Protein 2PPT (pdb70)

Solvent-accessible surface area: 13980 Å² total; per-residue (Å²): 131,68,38,14,94,35,79,130,37,36,45,0,1,1,31,72,53,6,75,58,18,128,2,38,48,127,138,37,108,68,33,24,131,4,72,122,63,41,33,31,8,22,80,17,159,30,35,59,10,59,38,67,18,3,54,118,1,28,120,1,39,11,13,1,0,0,4,0,44,0,50,160,14,23,66,1,136,138,1,37,76,69,3,111,50,0,2,67,72,0,49,22,64,4,15,4,0,67,1,30,20,109,59,54,105,55,1,31,57,157,30,180,25,142,44,34,0,5,0,0,0,8,42,124,45,156,72,46,12,88,21,59,28,53,43,80,14,93,101,0,7,43,58,0,104,52,105,66,93,121,136,60,22,32,0,0,1,30,69,47,2,49,18,0,99,0,42,33,101,102,22,110,37,26,0,38,0,20,106,63,27,34,35,6,26,82,18,156,32,33,61,10,62,42,71,18,2,52,130,0,32,152,1,39,14,11,1,1,0,5,0,44,0,50,160,12,22,63,2,138,131,1,36,74,68,3,107,46,0,2,68,74,0,53,26,71,4,16,3,0,64,1,30,17,101,63,55,115,65,1,21,62,150,22,182,18,176,46,32,1,4,1,1,2,11,33,113,48,117,83,53,12,77,13,65,28,51,41,76,14,93,92,0,10,43,60,0,108,58,107,55,108

Secondary structure (DSSP, 8-state):
-EEPB---EEEEE-TTT--EEEEEGGGTTS--B-TTT--BS--SSEEE--HHHHHHHTT-SS-EEEEEE-TT-HHHHHHHHHHHHHHHHHTTT-EEEEEETTTSTHHHHHTT--SSSEEEEEETTEEEEEEES---HHHHHHHHHHHH-/--EEEEE-TTT--EEEEEGGGTTS--B-TTT--BS--SSEEE--HHHHHHHTT-SS-EEEEEE-TT-HHHHHHHHHHHHHHHHHTTT-EEEEEETTTSTTHHHHTT--SSSEEEEEETTEEEEEEES---HHHHHHHHHHHH-

CATH classification: 2.30.30.380 (+1 more: 3.40.30.10)

B-factor: mean 25.36, std 8.5, range [11.88, 59.33]

Sequence (292 aa):
MMGAKMAESLRLTCLACGQANKVPSDRLAAGPKCGICGAGLITGKVAGIDPAILARAERDDLPLLVDFWAPWCGPCRQMAPQFQAAAATLAGQVRLAKIDTQAHPAVAGRHRIQGIPAFILFHKGRELARAAGARPASELVGFVRGKLGAESLRLTCLACGQANKVPSDRLAAGPKCGICGAGLITGKVAGIDPAILARAERDDLPLLVDFWAPWCGPCRQMAPQFQAAAATLAGQVRLAKIDTQAHPAVAGRHRIQGIPAFILFHKGRELARAAGARPASELVGFVRGKLG

Structure (mmCIF, N/CA/C/O backbone):
data_2PPT
#
_entry.id   2PPT
#
_cell.length_a   83.784
_cell.length_b   68.184
_cell.length_c   64.124
_cell.angle_alpha   90.00
_cell.angle_beta   112.04
_cell.angle_gamma   90.00
#
_symmetry.space_group_name_H-M   'C 1 2 1'
#
loop_
_entity.id
_entity.type
_entity.pdbx_description
1 polymer thioredoxin-2
2 non-polymer 'ZINC ION'
3 water water
#
loop_
_atom_site.group_PDB
_atom_site.id
_atom_site.type_symbol
_atom_site.label_atom_id
_atom_site.label_alt_id
_atom_site.label_comp_id
_atom_site.label_asym_id
_atom_site.label_entity_id
_atom_site.label_seq_id
_atom_site.pdbx_PDB_ins_code
_atom_site.Cartn_x
_atom_site.Cartn_y
_atom_site.Cartn_z
_atom_site.occupancy
_atom_site.B_iso_or_equiv
_atom_site.auth_seq_id
_atom_site.auth_comp_id
_atom_site.auth_asym_id
_atom_site.auth_atom_id
_atom_site.pdbx_PDB_model_num
ATOM 1 N N . MET A 1 4 ? 46.069 40.543 -22.501 1.00 50.03 1 MET A N 1
ATOM 2 C CA . MET A 1 4 ? 45.261 39.503 -23.216 1.00 49.25 1 MET A CA 1
ATOM 3 C C . MET A 1 4 ? 45.734 38.054 -22.994 1.00 48.17 1 MET A C 1
ATOM 4 O O . MET A 1 4 ? 46.658 37.564 -23.667 1.00 48.41 1 MET A O 1
ATOM 9 N N . MET A 1 5 ? 45.079 37.366 -22.063 1.00 45.86 2 MET A N 1
ATOM 10 C CA . MET A 1 5 ? 45.321 35.945 -21.828 1.00 43.32 2 MET A CA 1
ATOM 11 C C . MET A 1 5 ? 44.107 35.140 -22.281 1.00 41.39 2 MET A C 1
ATOM 12 O O . MET A 1 5 ? 43.042 35.706 -22.485 1.00 41.18 2 MET A O 1
ATOM 17 N N . GLY A 1 6 ? 44.260 33.825 -22.427 1.00 39.47 3 GLY A N 1
ATOM 18 C CA . GLY A 1 6 ? 43.152 32.956 -22.799 1.00 37.12 3 GLY A CA 1
ATOM 19 C C . GLY A 1 6 ? 42.170 32.794 -21.640 1.00 36.55 3 GLY A C 1
ATOM 20 O O . GLY A 1 6 ? 42.572 32.783 -20.469 1.00 34.92 3 GLY A O 1
ATOM 21 N N . ALA A 1 7 ? 40.884 32.671 -21.968 1.00 35.73 4 ALA A N 1
ATOM 22 C CA . ALA A 1 7 ? 39.856 32.355 -20.960 1.00 34.93 4 ALA A CA 1
ATOM 23 C C . ALA A 1 7 ? 39.945 30.887 -20.547 1.00 35.17 4 ALA A C 1
ATOM 24 O O . ALA A 1 7 ? 40.404 30.041 -21.346 1.00 33.45 4 ALA A O 1
ATOM 26 N N . LYS A 1 8 ? 39.486 30.57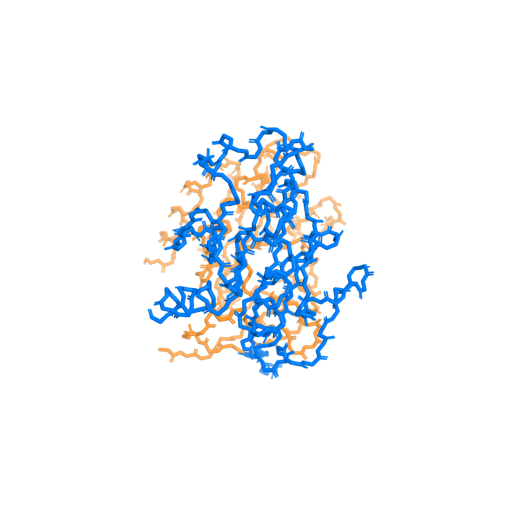5 -19.326 1.00 34.93 5 LYS A N 1
ATOM 27 C CA . LYS A 1 8 ? 39.402 29.183 -18.859 1.00 36.03 5 LYS A CA 1
ATOM 28 C C . LYS A 1 8 ? 38.165 28.498 -19.432 1.00 36.34 5 LYS A C 1
ATOM 29 O O . LYS A 1 8 ? 37.034 28.929 -19.172 1.00 35.69 5 LYS A O 1
ATOM 35 N N . MET A 1 9 ? 38.393 27.422 -20.183 1.00 36.18 6 MET A N 1
ATOM 36 C CA . MET A 1 9 ? 37.363 26.793 -21.011 1.00 38.10 6 MET A CA 1
ATOM 37 C C . MET A 1 9 ? 36.960 25.386 -20.542 1.00 38.30 6 MET A C 1
ATOM 38 O O . MET A 1 9 ? 36.183 24.707 -21.214 1.00 39.35 6 MET A O 1
ATOM 43 N N . ALA A 1 10 ? 37.492 24.950 -19.404 1.00 38.95 7 ALA A N 1
ATOM 44 C CA . ALA A 1 10 ? 37.175 23.631 -18.866 1.00 39.35 7 ALA A CA 1
ATOM 45 C C . ALA A 1 10 ? 35.699 23.543 -18.498 1.00 39.56 7 ALA A C 1
ATOM 46 O O . ALA A 1 10 ? 35.162 24.438 -17.853 1.00 38.98 7 ALA A O 1
ATOM 48 N N . GLU A 1 11 ? 35.046 22.477 -18.951 1.00 40.29 8 GLU A N 1
ATOM 49 C CA . GLU A 1 11 ? 33.642 22.261 -18.662 1.00 40.65 8 GLU A CA 1
ATOM 50 C C . GLU A 1 11 ? 33.462 21.956 -17.166 1.00 39.90 8 GLU A C 1
ATOM 51 O O . GLU A 1 11 ? 34.314 21.324 -16.518 1.00 39.84 8 GLU A O 1
ATOM 57 N N . SER A 1 12 ? 32.365 22.451 -16.624 1.00 37.91 9 SER A N 1
ATOM 58 C CA . SER A 1 12 ? 32.024 22.218 -15.246 1.00 36.88 9 SER A CA 1
ATOM 59 C C . SER A 1 12 ? 30.537 21.944 -15.206 1.00 34.95 9 SER A C 1
ATOM 60 O O . SER A 1 12 ? 29.829 22.214 -16.161 1.00 34.28 9 SER A O 1
ATOM 63 N N . LEU A 1 13 ? 30.068 21.403 -14.086 1.00 32.86 10 LEU A N 1
ATOM 64 C CA . LEU A 1 13 ? 28.645 21.157 -13.892 1.00 30.72 10 LEU A CA 1
ATOM 65 C C . LEU A 1 13 ? 28.094 21.987 -12.737 1.00 29.35 10 LEU A C 1
ATOM 66 O O . LEU A 1 13 ? 28.691 22.044 -11.662 1.00 28.18 10 LEU A O 1
ATOM 71 N N . ARG A 1 14 ? 26.953 22.628 -12.967 1.00 28.11 11 ARG A N 1
ATOM 72 C CA . ARG A 1 14 ? 26.202 23.265 -11.891 1.00 28.72 11 ARG A CA 1
ATOM 73 C C . ARG A 1 14 ? 25.636 22.229 -10.926 1.00 27.11 11 ARG A C 1
ATOM 74 O O . ARG A 1 14 ? 24.764 21.440 -11.288 1.00 27.15 11 ARG A O 1
ATOM 82 N N . LEU A 1 15 ? 26.138 22.237 -9.695 1.00 25.66 12 LEU A N 1
ATOM 83 C CA . LEU A 1 15 ? 25.581 21.407 -8.635 1.00 24.30 12 LEU A CA 1
ATOM 84 C C . LEU A 1 15 ? 25.070 22.259 -7.478 1.00 23.00 12 LEU A C 1
ATOM 85 O O . LEU A 1 15 ? 25.799 23.090 -6.937 1.00 22.52 12 LEU A O 1
ATOM 90 N N . THR A 1 16 ? 23.813 22.046 -7.103 1.00 21.06 13 THR A N 1
ATOM 91 C CA . THR A 1 16 ? 23.278 22.601 -5.865 1.00 19.69 13 THR A CA 1
ATOM 92 C C . THR A 1 16 ? 23.790 21.834 -4.651 1.00 19.32 13 THR A C 1
ATOM 93 O O . THR A 1 16 ? 23.691 20.608 -4.591 1.00 18.68 13 THR A O 1
ATOM 97 N N . CYS A 1 17 ? 24.338 22.563 -3.684 1.00 17.76 14 CYS A N 1
ATOM 98 C CA . CYS A 1 17 ? 24.705 21.984 -2.410 1.00 17.32 14 CYS A CA 1
ATOM 99 C C . CYS A 1 17 ? 23.415 21.557 -1.673 1.00 17.75 14 CYS A C 1
ATOM 100 O O . CYS A 1 17 ? 22.515 22.355 -1.458 1.00 16.32 14 CYS A O 1
ATOM 103 N N . LEU A 1 18 ? 23.338 20.277 -1.312 1.00 17.78 15 LEU A N 1
ATOM 104 C CA . LEU A 1 18 ? 22.116 19.732 -0.714 1.00 18.58 15 LEU A CA 1
ATOM 105 C C . LEU A 1 18 ? 21.997 20.075 0.774 1.00 18.61 15 LEU A C 1
ATOM 106 O O . LEU A 1 18 ? 20.940 19.859 1.400 1.00 18.07 15 LEU A O 1
ATOM 111 N N . ALA A 1 19 ? 23.089 20.624 1.334 1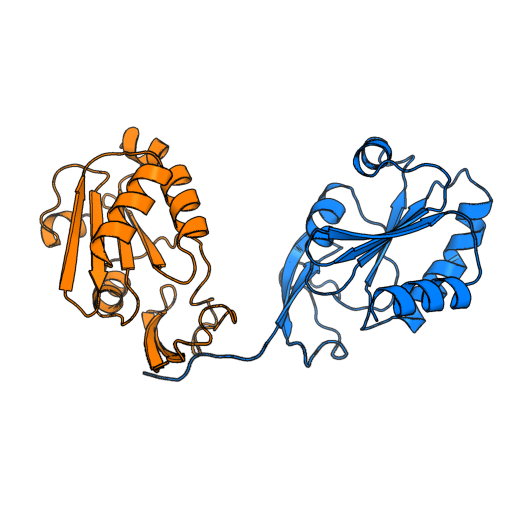.00 18.39 16 ALA A N 1
ATOM 112 C CA . ALA A 1 19 ? 23.118 21.105 2.715 1.00 18.06 16 ALA A CA 1
ATOM 113 C C . ALA A 1 19 ? 22.690 22.573 2.906 1.00 18.78 16 ALA A C 1
ATOM 114 O O . ALA A 1 19 ? 22.016 22.890 3.902 1.00 18.74 16 ALA A O 1
ATOM 116 N N . CYS A 1 20 ? 23.116 23.477 2.002 1.00 18.07 17 CYS A N 1
ATOM 117 C CA . CYS A 1 20 ? 22.791 24.913 2.156 1.00 17.81 17 CYS A CA 1
ATOM 118 C C . CYS A 1 20 ? 22.100 25.517 0.945 1.00 18.03 17 CYS A C 1
ATOM 119 O O . CYS A 1 20 ? 21.760 26.698 0.962 1.00 18.11 17 CYS A O 1
ATOM 122 N N . GLY A 1 21 ? 21.964 24.736 -0.128 1.00 16.62 18 GLY A N 1
ATOM 123 C CA . GLY A 1 21 ? 21.354 25.191 -1.368 1.00 16.02 18 GLY A CA 1
ATOM 124 C C . GLY A 1 21 ? 22.210 26.021 -2.327 1.00 16.55 18 GLY A C 1
ATOM 125 O O . GLY A 1 21 ? 21.735 26.399 -3.399 1.00 16.37 18 GLY A O 1
ATOM 126 N N . GLN A 1 22 ? 23.425 26.375 -1.929 1.00 15.81 19 GLN A N 1
ATOM 127 C CA . GLN A 1 22 ? 24.356 27.107 -2.827 1.00 16.77 19 GLN A CA 1
ATOM 128 C C . GLN A 1 22 ? 24.598 26.458 -4.189 1.00 18.07 19 GLN A C 1
ATOM 129 O O . GLN A 1 22 ? 24.918 25.255 -4.267 1.00 17.08 19 GLN A O 1
ATOM 135 N N . ALA A 1 23 ? 24.477 27.254 -5.267 1.00 18.97 20 ALA A N 1
ATOM 136 C CA . ALA A 1 23 ? 24.859 26.770 -6.599 1.00 21.90 20 ALA A CA 1
ATOM 137 C C . ALA A 1 23 ? 26.381 26.726 -6.656 1.00 22.25 20 ALA A C 1
ATOM 138 O O . ALA A 1 23 ? 27.028 27.739 -6.421 1.00 23.22 20 ALA A O 1
ATOM 140 N N . ASN A 1 24 ? 26.940 25.556 -6.939 1.00 22.60 21 ASN A N 1
ATOM 141 C CA . ASN A 1 24 ? 28.382 25.346 -7.076 1.00 23.69 21 ASN A CA 1
ATOM 142 C C . ASN A 1 24 ? 28.702 24.883 -8.494 1.00 26.26 21 ASN A C 1
ATOM 143 O O . ASN A 1 24 ? 27.855 24.297 -9.162 1.00 27.77 21 ASN A O 1
ATOM 148 N N . LYS A 1 25 ? 29.912 25.166 -8.962 1.00 27.82 22 LYS A N 1
ATOM 149 C CA . LYS A 1 25 ? 30.365 24.689 -10.266 1.00 30.32 22 LYS A CA 1
ATOM 150 C C . LYS A 1 25 ? 31.490 23.686 -10.059 1.00 30.80 22 LYS A C 1
ATOM 151 O O . LYS A 1 25 ? 32.514 24.017 -9.465 1.00 30.97 22 LYS A O 1
ATOM 157 N N . VAL A 1 26 ? 31.300 22.452 -10.519 1.00 31.64 23 VAL A N 1
ATOM 158 C CA . VAL A 1 26 ? 32.327 21.436 -10.323 1.00 32.98 23 VAL A CA 1
ATOM 159 C C . VAL A 1 26 ? 32.951 21.037 -11.671 1.00 34.45 23 VAL A C 1
ATOM 160 O O . VAL A 1 26 ? 32.229 20.650 -12.582 1.00 33.71 23 VAL A O 1
ATOM 164 N N . PRO A 1 27 ? 34.294 21.142 -11.793 1.00 35.95 24 PRO A N 1
ATOM 165 C CA . PRO A 1 27 ? 34.984 20.678 -13.006 1.00 37.72 24 PRO A CA 1
ATOM 166 C C . PRO A 1 27 ? 34.531 19.259 -13.346 1.00 39.07 24 PRO A C 1
ATOM 167 O O . PRO A 1 27 ? 34.488 18.396 -12.458 1.00 39.19 24 PRO A O 1
ATOM 171 N N . SER A 1 28 ? 34.186 19.028 -14.609 1.00 40.95 25 SER A N 1
ATOM 172 C CA . SER A 1 28 ? 33.703 17.717 -15.048 1.00 43.22 25 SER A CA 1
ATOM 173 C C . SER A 1 28 ? 34.727 16.623 -14.787 1.00 43.88 25 SER A C 1
ATOM 174 O O . SER A 1 28 ? 34.374 15.447 -14.701 1.00 44.01 25 SER A O 1
ATOM 177 N N . ASP A 1 29 ? 35.988 17.016 -14.624 1.00 44.84 26 ASP A N 1
ATOM 178 C CA . ASP A 1 29 ? 37.064 16.047 -14.364 1.00 46.13 26 ASP A CA 1
ATOM 179 C C . ASP A 1 29 ? 37.365 15.830 -12.887 1.00 46.46 26 ASP A C 1
ATOM 180 O O . ASP A 1 29 ? 38.266 15.064 -12.540 1.00 46.55 26 ASP A O 1
ATOM 185 N N . ARG A 1 30 ? 36.615 16.506 -12.019 1.00 46.86 27 ARG A N 1
ATOM 186 C CA . ARG A 1 30 ? 36.821 16.364 -10.583 1.00 47.12 27 ARG A CA 1
ATOM 187 C C . ARG A 1 30 ? 35.641 15.723 -9.854 1.00 46.04 27 ARG A C 1
ATOM 188 O O . ARG A 1 30 ? 35.523 15.852 -8.635 1.00 45.45 27 ARG A O 1
ATOM 196 N N . LEU A 1 31 ? 34.793 15.013 -10.603 1.00 44.91 28 LEU A N 1
ATOM 197 C CA . LEU A 1 31 ? 33.603 14.374 -10.026 1.00 44.49 28 LEU A CA 1
ATOM 198 C C . LEU A 1 31 ? 33.948 13.379 -8.918 1.00 43.60 28 LEU A C 1
ATOM 199 O O . LEU A 1 31 ? 33.152 13.184 -7.997 1.00 43.44 28 LEU A O 1
ATOM 204 N N . ALA A 1 32 ? 35.148 12.796 -8.993 1.00 41.56 29 ALA A N 1
ATOM 205 C CA . ALA A 1 32 ? 35.607 11.826 -7.999 1.00 40.55 29 ALA A CA 1
ATOM 206 C C . ALA A 1 32 ? 36.566 12.415 -6.954 1.00 39.56 29 ALA A C 1
ATOM 207 O O . ALA A 1 32 ? 37.031 11.686 -6.070 1.00 39.35 29 ALA A O 1
ATOM 209 N N . ALA A 1 33 ? 36.849 13.720 -7.039 1.00 38.16 30 ALA A N 1
ATOM 210 C CA . ALA A 1 33 ? 37.817 14.363 -6.119 1.00 36.77 30 ALA A CA 1
ATOM 211 C C . ALA A 1 33 ? 37.255 14.846 -4.762 1.00 34.62 30 ALA A C 1
ATOM 212 O O . ALA A 1 33 ? 37.940 15.542 -4.018 1.00 34.55 30 ALA A O 1
ATOM 214 N N . GLY A 1 34 ? 36.028 14.462 -4.433 1.00 32.56 31 GLY A N 1
ATOM 215 C CA . GLY A 1 34 ? 35.355 14.968 -3.226 1.00 29.40 31 GLY A CA 1
ATOM 216 C C . GLY A 1 34 ? 35.238 16.489 -3.154 1.00 27.49 31 GLY A C 1
ATOM 217 O O . GLY A 1 34 ? 35.634 17.092 -2.154 1.00 25.58 31 GLY A O 1
ATOM 218 N N . PRO A 1 35 ? 34.652 17.125 -4.193 1.00 25.97 32 PRO A N 1
ATOM 219 C CA . PRO A 1 35 ? 34.531 18.581 -4.121 1.00 25.18 32 PRO A CA 1
ATOM 220 C C . PRO A 1 35 ? 33.596 19.018 -2.980 1.00 24.00 32 PRO A C 1
ATOM 221 O O . PRO A 1 35 ? 32.670 18.262 -2.616 1.00 23.87 32 PRO A O 1
ATOM 225 N N . LYS A 1 36 ? 33.871 20.189 -2.399 1.00 21.90 33 LYS A N 1
ATOM 226 C CA . LYS A 1 36 ? 33.113 20.745 -1.268 1.00 21.65 33 LYS A CA 1
ATOM 227 C C . LYS A 1 36 ? 32.410 22.025 -1.669 1.00 21.90 33 LYS A C 1
ATOM 228 O O . LYS A 1 36 ? 32.930 22.801 -2.467 1.00 19.71 33 LYS A O 1
ATOM 234 N N . CYS A 1 37 ? 31.246 22.279 -1.070 1.00 19.53 34 CYS A N 1
ATOM 235 C CA . CYS A 1 37 ? 30.568 23.557 -1.252 1.00 18.18 34 CYS A CA 1
ATOM 236 C C . CYS A 1 37 ? 31.420 24.733 -0.726 1.00 18.03 34 CYS A C 1
ATOM 237 O O . CYS A 1 37 ? 31.911 24.678 0.397 1.00 17.85 34 CYS A O 1
ATOM 240 N N . GLY A 1 38 ? 31.544 25.801 -1.526 1.00 17.89 35 GLY A N 1
ATOM 241 C CA . GLY A 1 38 ? 32.350 26.968 -1.190 1.00 18.34 35 GLY A CA 1
ATOM 242 C C . GLY A 1 38 ? 31.739 27.816 -0.089 1.00 18.16 35 GLY A C 1
ATOM 243 O O . GLY A 1 38 ? 32.405 28.656 0.512 1.00 17.75 35 GLY A O 1
ATOM 244 N N . ILE A 1 39 ? 30.470 27.566 0.228 1.00 17.51 36 ILE A N 1
ATOM 245 C CA . ILE A 1 39 ? 29.818 28.333 1.275 1.00 17.71 36 ILE A CA 1
ATOM 246 C C . ILE A 1 39 ? 29.823 27.611 2.625 1.00 18.73 36 ILE A C 1
ATOM 247 O O . ILE A 1 39 ? 30.253 28.195 3.620 1.00 19.81 36 ILE A O 1
ATOM 252 N N . CYS A 1 40 ? 29.377 26.339 2.669 1.00 17.34 37 CYS A N 1
ATOM 253 C CA . CYS A 1 40 ? 29.177 25.666 3.957 1.00 17.70 37 CYS A CA 1
ATOM 254 C C . CYS A 1 40 ? 30.127 24.473 4.193 1.00 17.41 37 CYS A C 1
ATOM 255 O O . CYS A 1 40 ? 30.139 23.905 5.286 1.00 17.78 37 CYS A O 1
ATOM 258 N N . GLY A 1 41 ? 30.908 24.111 3.176 1.00 17.47 38 GLY A N 1
ATOM 259 C CA . GLY A 1 41 ? 31.918 23.054 3.292 1.00 18.96 38 GLY A CA 1
ATOM 260 C C . GLY A 1 41 ? 31.421 21.636 3.067 1.00 19.18 38 GLY A C 1
ATOM 261 O O . GLY A 1 41 ? 32.235 20.689 2.991 1.00 18.67 38 GLY A O 1
ATOM 262 N N . ALA A 1 42 ? 30.107 21.455 2.948 1.00 19.20 39 ALA A N 1
ATOM 263 C CA . ALA A 1 42 ? 29.568 20.105 2.716 1.00 19.28 39 ALA A CA 1
ATOM 264 C C . ALA A 1 42 ? 30.059 19.472 1.408 1.00 19.95 39 ALA A C 1
ATOM 265 O O . ALA A 1 42 ? 30.134 20.143 0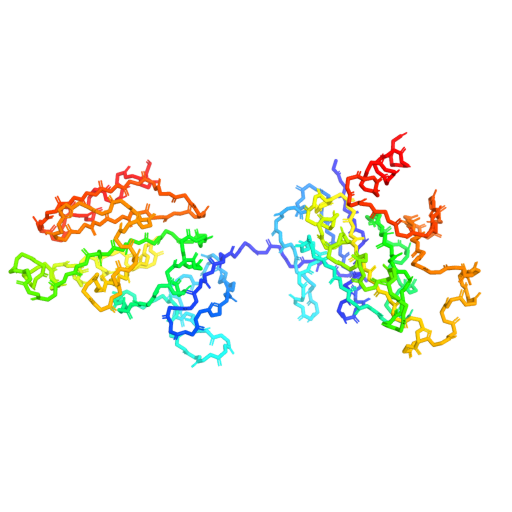.378 1.00 18.99 39 ALA A O 1
ATOM 267 N N . GLY A 1 43 ? 30.391 18.180 1.453 1.00 19.15 40 GLY A N 1
ATOM 268 C CA . GLY A 1 43 ? 30.780 17.447 0.236 1.00 19.14 40 GLY A CA 1
ATOM 269 C C . GLY A 1 43 ? 29.659 17.479 -0.789 1.00 19.09 40 GLY A C 1
ATOM 270 O O . GLY A 1 43 ? 28.487 17.261 -0.453 1.00 18.57 40 GLY A O 1
ATOM 271 N N . LEU A 1 44 ? 30.004 17.786 -2.033 1.00 17.81 41 LEU A N 1
ATOM 272 C CA . LEU A 1 44 ? 29.023 17.863 -3.095 1.00 19.46 41 LEU A CA 1
ATOM 273 C C . LEU A 1 44 ? 28.716 16.509 -3.767 1.00 20.21 41 LEU A C 1
ATOM 274 O O . LEU A 1 44 ? 27.638 16.331 -4.325 1.00 18.87 41 LEU A O 1
ATOM 279 N N . ILE A 1 45 ? 29.671 15.573 -3.724 1.00 21.66 42 ILE A N 1
ATOM 280 C CA . ILE A 1 45 ? 29.501 14.272 -4.392 1.00 22.86 42 ILE A CA 1
ATOM 281 C C . ILE A 1 45 ? 29.952 13.151 -3.463 1.00 23.99 42 ILE A C 1
ATOM 282 O O . ILE A 1 45 ? 31.051 12.618 -3.605 1.00 24.29 42 ILE A O 1
ATOM 287 N N . THR A 1 46 ? 29.083 12.790 -2.517 1.00 22.93 43 THR A N 1
ATOM 288 C CA . THR A 1 46 ? 29.487 11.928 -1.424 1.00 23.13 43 THR A CA 1
ATOM 289 C C . THR A 1 46 ? 29.107 10.462 -1.625 1.00 22.34 43 THR A C 1
ATOM 290 O O . THR A 1 46 ? 29.585 9.606 -0.889 1.00 22.19 43 THR A O 1
ATOM 294 N N . GLY A 1 47 ? 28.245 10.174 -2.602 1.00 21.95 44 GLY A N 1
ATOM 295 C CA . GLY A 1 47 ? 27.743 8.818 -2.786 1.00 22.11 44 GLY A CA 1
ATOM 296 C C . GLY A 1 47 ? 26.795 8.379 -1.686 1.00 22.80 44 GLY A C 1
ATOM 297 O O . GLY A 1 47 ? 26.477 7.191 -1.564 1.00 21.98 44 GLY A O 1
ATOM 298 N N . LYS A 1 48 ? 26.343 9.343 -0.888 1.00 20.99 45 LYS A N 1
ATOM 299 C CA . LYS A 1 48 ? 25.420 9.081 0.195 1.00 22.03 45 LYS A CA 1
ATOM 300 C C . LYS A 1 48 ? 24.062 9.732 -0.121 1.00 20.43 45 LYS A C 1
ATOM 301 O O . LYS A 1 48 ? 23.952 10.468 -1.084 1.00 20.22 45 LYS A O 1
ATOM 307 N N . VAL A 1 49 ? 23.060 9.478 0.710 1.00 19.95 46 VAL A N 1
ATOM 308 C CA . VAL A 1 49 ? 21.707 10.024 0.523 1.00 20.02 46 VAL A CA 1
ATOM 309 C C . VAL A 1 49 ? 21.467 11.185 1.472 1.00 20.02 46 VAL A C 1
ATOM 310 O O . VAL A 1 49 ? 21.514 11.003 2.698 1.00 20.53 46 VAL A O 1
ATOM 314 N N . ALA A 1 50 ? 21.156 12.361 0.934 1.00 19.09 47 ALA A N 1
ATOM 315 C CA . ALA A 1 50 ? 20.838 13.499 1.796 1.00 19.20 47 ALA A CA 1
ATOM 316 C C . ALA A 1 50 ? 19.314 13.637 1.942 1.00 18.21 47 ALA A C 1
ATOM 317 O O . ALA A 1 50 ? 18.577 13.486 0.946 1.00 17.07 47 ALA A O 1
ATOM 319 N N . GLY A 1 51 ? 18.841 13.908 3.157 1.00 18.26 48 GLY A N 1
ATOM 320 C CA . GLY A 1 51 ? 17.396 14.172 3.377 1.00 18.65 48 GLY A CA 1
ATOM 321 C C . GLY A 1 51 ? 17.248 15.670 3.192 1.00 18.77 48 GLY A C 1
ATOM 322 O O . GLY A 1 51 ? 17.829 16.442 3.960 1.00 20.11 48 GLY A O 1
ATOM 323 N N . ILE A 1 52 ? 16.514 16.101 2.166 1.00 16.24 49 ILE A N 1
ATOM 324 C CA . ILE A 1 52 ? 16.510 17.508 1.785 1.00 16.64 49 ILE A CA 1
ATOM 325 C C . ILE A 1 52 ? 15.138 18.128 1.978 1.00 17.11 49 ILE A C 1
ATOM 326 O O . ILE A 1 52 ? 14.145 17.435 2.209 1.00 16.96 49 ILE A O 1
ATOM 331 N N . ASP A 1 53 ? 15.086 19.444 1.874 1.00 17.75 50 ASP A N 1
ATOM 332 C CA . ASP A 1 53 ? 13.839 20.154 2.122 1.00 18.48 50 ASP A CA 1
ATOM 333 C C . ASP A 1 53 ? 13.332 20.704 0.769 1.00 18.31 50 ASP A C 1
ATOM 334 O O . ASP A 1 53 ? 14.055 20.631 -0.213 1.00 15.70 50 ASP A O 1
ATOM 339 N N . PRO A 1 54 ? 12.076 21.214 0.715 1.00 17.78 51 PRO A N 1
ATOM 340 C CA . PRO A 1 54 ? 11.488 21.633 -0.523 1.00 17.96 51 PRO A CA 1
ATOM 341 C C . PRO A 1 54 ? 12.264 22.752 -1.247 1.00 17.19 51 PRO A C 1
ATOM 342 O O . PRO A 1 54 ? 12.242 22.764 -2.469 1.00 15.26 51 PRO A O 1
ATOM 346 N N . ALA A 1 55 ? 12.921 23.671 -0.516 1.00 16.62 52 ALA A N 1
ATOM 347 C CA . ALA A 1 55 ? 13.650 24.778 -1.172 1.00 18.27 52 ALA A CA 1
ATOM 348 C C . ALA A 1 55 ? 14.898 24.249 -1.913 1.00 18.22 52 ALA A C 1
ATOM 349 O O . ALA A 1 55 ? 15.200 24.644 -3.047 1.00 18.43 52 ALA A O 1
ATOM 351 N N . ILE A 1 56 ? 15.608 23.341 -1.254 1.00 18.47 53 ILE A N 1
ATOM 352 C CA . ILE A 1 56 ? 16.800 22.692 -1.831 1.00 18.28 53 ILE A CA 1
ATOM 353 C C . ILE A 1 56 ? 16.394 21.823 -3.024 1.00 17.55 53 ILE A C 1
ATOM 354 O O . ILE A 1 56 ? 17.076 21.779 -4.084 1.00 17.81 53 ILE A O 1
ATOM 359 N N . LEU A 1 57 ? 15.302 21.093 -2.855 1.00 17.25 54 LEU A N 1
ATOM 360 C CA . LEU A 1 57 ? 14.804 20.284 -3.961 1.00 17.91 54 LEU A CA 1
ATOM 361 C C . LEU A 1 57 ? 14.565 21.062 -5.252 1.00 17.52 54 LEU A C 1
ATOM 362 O O . LEU A 1 57 ? 15.020 20.650 -6.286 1.00 15.93 54 LEU A O 1
ATOM 367 N N . ALA A 1 58 ? 13.850 22.190 -5.165 1.00 18.74 55 ALA A N 1
ATOM 368 C CA . ALA A 1 58 ? 13.526 23.009 -6.335 1.00 19.80 55 ALA A CA 1
ATOM 369 C C . ALA A 1 58 ? 14.794 23.488 -7.056 1.00 20.64 55 ALA A C 1
ATOM 370 O O . ALA A 1 58 ? 14.862 23.551 -8.286 1.00 20.39 55 ALA A O 1
ATOM 372 N N . ARG A 1 59 ? 15.825 23.770 -6.277 1.00 21.28 56 ARG A N 1
ATOM 373 C CA . ARG A 1 59 ? 17.097 24.210 -6.836 1.00 22.06 56 ARG A CA 1
ATOM 374 C C . ARG A 1 59 ? 17.836 23.050 -7.477 1.00 21.89 56 ARG A C 1
ATOM 375 O O . ARG A 1 59 ? 18.314 23.149 -8.633 1.00 20.73 56 ARG A O 1
ATOM 383 N N . ALA A 1 60 ? 17.875 21.932 -6.754 1.00 21.36 57 ALA A N 1
ATOM 384 C CA . ALA A 1 60 ? 18.657 20.758 -7.169 1.00 20.81 57 ALA A CA 1
ATOM 385 C C . ALA A 1 60 ? 18.147 20.114 -8.465 1.00 21.32 57 ALA A C 1
ATOM 386 O O . ALA A 1 60 ? 18.923 19.507 -9.221 1.00 19.62 57 ALA A O 1
ATOM 388 N N . GLU A 1 61 ? 16.842 20.253 -8.726 1.00 22.27 58 GLU A N 1
ATOM 389 C CA . GLU A 1 61 ? 16.209 19.703 -9.948 1.00 23.89 58 GLU A CA 1
ATOM 390 C C . GLU A 1 61 ? 16.819 20.247 -11.220 1.00 24.27 58 GLU A C 1
ATOM 391 O O . GLU A 1 61 ? 16.762 19.613 -12.296 1.00 23.88 58 GLU A O 1
ATOM 397 N N . ARG A 1 62 ? 17.427 21.421 -11.089 1.00 24.32 59 ARG A N 1
ATOM 398 C CA . ARG A 1 62 ? 17.947 22.139 -12.236 1.00 26.43 59 ARG A CA 1
ATOM 399 C C . ARG A 1 62 ? 19.427 21.832 -12.500 1.00 26.43 59 ARG A C 1
ATOM 400 O O . ARG A 1 62 ? 20.025 22.439 -13.390 1.00 26.42 59 ARG A O 1
ATOM 408 N N . ASP A 1 63 ? 20.015 20.897 -11.738 1.00 25.11 60 ASP A N 1
ATOM 409 C CA . ASP A 1 63 ? 21.458 20.618 -11.835 1.00 25.25 60 ASP A CA 1
ATOM 410 C C . ASP A 1 63 ? 21.924 19.909 -13.107 1.00 25.46 60 ASP A C 1
ATOM 411 O O . ASP A 1 63 ? 21.145 19.165 -13.742 1.00 24.99 60 ASP A O 1
ATOM 416 N N . ASP A 1 64 ? 23.212 20.123 -13.431 1.00 25.68 61 ASP A N 1
ATOM 417 C CA . ASP A 1 64 ? 23.857 19.500 -14.584 1.00 26.35 61 ASP A CA 1
ATOM 418 C C . ASP A 1 64 ? 24.210 18.045 -14.348 1.00 26.58 61 ASP A C 1
ATOM 419 O O . ASP A 1 64 ? 24.385 17.300 -15.307 1.00 27.80 61 ASP A O 1
ATOM 424 N N . LEU A 1 65 ? 24.334 17.629 -13.093 1.00 25.70 62 LEU A N 1
ATOM 425 C CA . LEU A 1 65 ? 24.495 16.202 -12.780 1.00 26.18 62 LEU A CA 1
ATOM 426 C C . LEU A 1 65 ? 23.112 15.644 -12.379 1.00 25.31 62 LEU A C 1
ATOM 427 O O . LEU A 1 65 ? 22.411 16.294 -11.618 1.00 25.21 62 LEU A O 1
ATOM 432 N N . PRO A 1 66 ? 22.710 14.463 -12.915 1.00 23.94 63 PRO A N 1
ATOM 433 C CA . PRO A 1 66 ? 21.365 13.928 -12.609 1.00 21.89 63 PRO A CA 1
ATOM 434 C C . PRO A 1 66 ? 21.075 13.749 -11.110 1.00 20.71 63 PRO A C 1
ATOM 435 O O . PRO A 1 66 ? 21.961 13.323 -10.340 1.00 19.49 63 PRO A O 1
ATOM 439 N N . LEU A 1 67 ? 19.847 14.088 -10.717 1.00 19.11 64 LEU A N 1
ATOM 440 C CA . LEU A 1 67 ? 19.386 13.938 -9.323 1.00 18.67 64 LEU A CA 1
ATOM 441 C C . LEU A 1 67 ? 18.264 12.894 -9.246 1.00 18.23 64 LEU A C 1
ATOM 442 O O . LEU A 1 67 ? 17.269 12.991 -9.949 1.00 18.15 64 LEU A O 1
ATOM 447 N N . LEU A 1 68 ? 18.432 11.906 -8.382 1.00 18.13 65 LEU A N 1
ATOM 448 C CA . LEU A 1 68 ? 17.391 10.901 -8.153 1.00 16.87 65 LEU A CA 1
ATOM 449 C C . LEU A 1 68 ? 16.832 11.110 -6.726 1.00 17.49 65 LEU A C 1
ATOM 450 O O . LEU A 1 68 ? 17.582 11.067 -5.741 1.00 17.51 65 LEU A O 1
ATOM 455 N N . VAL A 1 69 ? 15.522 11.352 -6.642 1.00 16.62 66 VAL A N 1
ATOM 456 C CA . VAL A 1 69 ? 14.869 11.676 -5.379 1.00 16.39 66 VAL A CA 1
ATOM 457 C C . VAL A 1 69 ? 13.854 10.625 -4.979 1.00 16.89 66 VAL A C 1
ATOM 458 O O . VAL A 1 69 ? 12.990 10.271 -5.791 1.00 19.02 66 VAL A O 1
ATOM 462 N N . ASP A 1 70 ? 13.991 10.138 -3.741 1.00 16.17 67 ASP A N 1
ATOM 463 C CA . ASP A 1 70 ? 13.054 9.238 -3.086 1.00 17.01 67 ASP A CA 1
ATOM 464 C C . ASP A 1 70 ? 12.054 10.089 -2.269 1.00 16.48 67 ASP A C 1
ATOM 465 O O . ASP A 1 70 ? 12.408 10.641 -1.218 1.00 14.76 67 ASP A O 1
ATOM 470 N N . PHE A 1 71 ? 10.824 10.182 -2.769 1.00 15.09 68 PHE A N 1
ATOM 471 C CA . PHE A 1 71 ? 9.722 10.808 -2.033 1.00 16.12 68 PHE A CA 1
ATOM 472 C C . PHE A 1 71 ? 9.148 9.686 -1.148 1.00 16.84 68 PHE A C 1
ATOM 473 O O . PHE A 1 71 ? 8.612 8.682 -1.661 1.00 17.22 68 PHE A O 1
ATOM 481 N N . TRP A 1 72 ? 9.266 9.850 0.169 1.00 16.10 69 TRP A N 1
ATOM 482 C CA . TRP A 1 72 ? 8.980 8.773 1.118 1.00 16.30 69 TRP A CA 1
ATOM 483 C C . TRP A 1 72 ? 8.245 9.345 2.328 1.00 15.36 69 TRP A C 1
ATOM 484 O O . TRP A 1 72 ? 8.148 10.544 2.460 1.00 16.02 69 TRP A O 1
ATOM 495 N N . ALA A 1 73 ? 7.715 8.480 3.183 1.00 16.37 70 ALA A N 1
ATOM 496 C CA . ALA A 1 73 ? 7.115 8.912 4.462 1.00 17.43 70 ALA A CA 1
ATOM 497 C C . ALA A 1 73 ? 7.361 7.793 5.470 1.00 17.36 70 ALA A C 1
ATOM 498 O O . ALA A 1 73 ? 7.306 6.606 5.117 1.00 16.67 70 ALA A O 1
ATOM 500 N N . PRO A 1 74 ? 7.748 8.171 6.705 1.00 17.75 71 PRO A N 1
ATOM 501 C CA . PRO A 1 74 ? 8.168 7.156 7.669 1.00 17.51 71 PRO A CA 1
ATOM 502 C C . PRO A 1 74 ? 7.061 6.194 8.132 1.00 17.66 71 PRO A C 1
ATOM 503 O O . PRO A 1 74 ? 7.377 5.091 8.600 1.00 16.99 71 PRO A O 1
ATOM 507 N N . TRP A 1 75 ? 5.795 6.594 8.002 1.00 16.48 72 TRP A N 1
ATOM 508 C CA . TRP A 1 75 ? 4.687 5.706 8.384 1.00 17.20 72 TRP A CA 1
ATOM 509 C C . TRP A 1 75 ? 4.485 4.557 7.390 1.00 17.71 72 TRP A C 1
ATOM 510 O O . TRP A 1 75 ? 3.730 3.630 7.678 1.00 18.07 72 TRP A O 1
ATOM 521 N N . CYS A 1 76 ? 5.169 4.611 6.245 1.00 16.70 73 CYS A N 1
ATOM 522 C CA . CYS A 1 76 ? 4.914 3.656 5.182 1.00 18.43 73 CYS A CA 1
ATOM 523 C C . CYS A 1 76 ? 5.973 2.547 5.268 1.00 16.84 73 CYS A C 1
ATOM 524 O O . CYS A 1 76 ? 7.135 2.793 5.064 1.00 15.94 73 CYS A O 1
ATOM 527 N N . GLY A 1 77 ? 5.543 1.334 5.597 1.00 16.02 74 GLY A N 1
ATOM 528 C CA . GLY A 1 77 ? 6.448 0.181 5.749 1.00 17.05 74 GLY A CA 1
ATOM 529 C C . GLY A 1 77 ? 7.452 -0.014 4.595 1.00 17.91 74 GLY A C 1
ATOM 530 O O . GLY A 1 77 ? 8.668 -0.110 4.819 1.00 17.91 74 GLY A O 1
ATOM 531 N N . PRO A 1 78 ? 6.945 -0.107 3.357 1.00 19.16 75 PRO A N 1
ATOM 532 C CA . PRO A 1 78 ? 7.822 -0.175 2.164 1.00 19.32 75 PRO A CA 1
ATOM 533 C C . PRO A 1 78 ? 8.852 0.942 2.038 1.00 18.21 75 PRO A C 1
ATOM 534 O O . PRO A 1 78 ? 9.985 0.663 1.579 1.00 17.54 75 PRO A O 1
ATOM 538 N N . CYS A 1 79 ? 8.488 2.167 2.437 1.00 16.17 76 CYS A N 1
ATOM 539 C CA . CYS A 1 79 ? 9.450 3.265 2.442 1.00 16.64 76 CYS A CA 1
ATOM 540 C C . CYS A 1 79 ? 10.581 2.970 3.440 1.00 15.74 76 CYS A C 1
ATOM 541 O O . CYS A 1 79 ? 11.773 3.155 3.145 1.00 15.20 76 CYS A O 1
ATOM 544 N N . ARG A 1 80 ? 10.201 2.522 4.624 1.00 16.26 77 ARG A N 1
ATOM 545 C CA . ARG A 1 80 ? 11.184 2.186 5.668 1.00 17.36 77 ARG A CA 1
ATOM 546 C C . ARG A 1 80 ? 12.121 1.080 5.188 1.00 18.82 77 ARG A C 1
ATOM 547 O O . ARG A 1 80 ? 13.366 1.143 5.373 1.00 19.17 77 ARG A O 1
ATOM 555 N N . GLN A 1 81 ? 11.550 0.064 4.547 1.00 18.36 78 GLN A N 1
ATOM 556 C CA . GLN A 1 81 ? 12.379 -1.023 4.022 1.00 19.57 78 GLN A CA 1
ATOM 557 C C . GLN A 1 81 ? 13.283 -0.574 2.889 1.00 18.11 78 GLN A C 1
ATOM 558 O O . GLN A 1 81 ? 14.389 -1.121 2.717 1.00 18.10 78 GLN A O 1
ATOM 564 N N . MET A 1 82 ? 12.795 0.376 2.095 1.00 16.83 79 MET A N 1
ATOM 565 C CA . MET A 1 82 ? 13.512 0.883 0.915 1.00 16.44 79 MET A CA 1
ATOM 566 C C . MET A 1 82 ? 14.738 1.714 1.293 1.00 15.51 79 MET A C 1
ATOM 567 O O . MET A 1 82 ? 15.681 1.820 0.496 1.00 16.65 79 MET A O 1
ATOM 572 N N . ALA A 1 83 ? 14.724 2.318 2.486 1.00 15.53 80 ALA A N 1
ATOM 573 C CA . ALA A 1 83 ? 15.793 3.289 2.862 1.00 16.44 80 ALA A CA 1
ATOM 574 C C . ALA A 1 83 ? 17.226 2.707 2.650 1.00 16.70 80 ALA A C 1
ATOM 575 O O . ALA A 1 83 ? 18.042 3.303 1.912 1.00 16.89 80 ALA A O 1
ATOM 577 N N . PRO A 1 84 ? 17.520 1.527 3.254 1.00 17.27 81 PRO A N 1
ATOM 578 C CA . PRO A 1 84 ? 18.831 0.913 3.025 1.00 17.12 81 PRO A CA 1
ATOM 579 C C . PRO A 1 84 ? 19.110 0.528 1.569 1.00 17.26 81 PRO A C 1
ATOM 580 O O . PRO A 1 84 ? 20.257 0.640 1.150 1.00 17.47 81 PRO A O 1
ATOM 584 N N . GLN A 1 85 ? 18.079 0.136 0.786 1.00 16.92 82 GLN A N 1
ATOM 585 C CA . GLN A 1 85 ? 18.255 -0.139 -0.656 1.00 18.00 82 GLN A CA 1
ATOM 586 C C . GLN A 1 85 ? 18.656 1.114 -1.431 1.00 17.98 82 GLN A C 1
ATOM 587 O O . GLN A 1 85 ? 19.537 1.083 -2.301 1.00 17.42 82 GLN A O 1
ATOM 593 N N . PHE A 1 86 ? 17.994 2.222 -1.107 1.00 16.92 83 PHE A N 1
ATOM 594 C CA . PHE A 1 86 ? 18.301 3.524 -1.723 1.00 16.12 83 PHE A CA 1
ATOM 595 C C . PHE A 1 86 ? 19.730 3.964 -1.343 1.00 15.99 83 PHE A C 1
ATOM 596 O O . PHE A 1 86 ? 20.423 4.537 -2.178 1.00 16.10 83 PHE A O 1
ATOM 604 N N . GLN A 1 87 ? 20.180 3.662 -0.119 1.00 16.98 84 GLN A N 1
ATOM 605 C CA . GLN A 1 87 ? 21.574 3.999 0.274 1.00 18.01 84 GLN A CA 1
ATOM 606 C C . GLN A 1 87 ? 22.601 3.169 -0.545 1.00 18.13 84 GLN A C 1
ATOM 607 O O . GLN A 1 87 ? 23.638 3.685 -0.963 1.00 16.57 84 GLN A O 1
ATOM 613 N N . ALA A 1 88 ? 22.274 1.899 -0.793 1.00 18.26 85 ALA A N 1
ATOM 614 C CA . ALA A 1 88 ? 23.146 1.030 -1.602 1.00 19.08 85 ALA A CA 1
ATOM 615 C C . ALA A 1 88 ? 23.191 1.478 -3.051 1.00 19.47 85 ALA A C 1
ATOM 616 O O . ALA A 1 88 ? 24.271 1.454 -3.688 1.00 20.74 85 ALA A O 1
ATOM 618 N N . ALA A 1 89 ? 22.039 1.905 -3.596 1.00 18.62 86 ALA A N 1
ATOM 619 C CA . ALA A 1 89 ? 22.003 2.473 -4.930 1.00 18.32 86 ALA A CA 1
ATOM 620 C C . ALA A 1 89 ? 22.881 3.704 -5.013 1.00 19.06 86 ALA A C 1
ATOM 621 O O . ALA A 1 89 ? 23.540 3.917 -6.044 1.00 17.70 86 ALA A O 1
ATOM 623 N N . ALA A 1 90 ? 22.869 4.528 -3.952 1.00 17.68 87 ALA A N 1
ATOM 624 C CA . ALA A 1 90 ? 23.672 5.766 -3.926 1.00 18.46 87 ALA A CA 1
ATOM 625 C C . ALA A 1 90 ? 25.194 5.494 -4.026 1.00 19.36 87 ALA A C 1
ATOM 626 O O . ALA A 1 90 ? 25.900 6.174 -4.780 1.00 19.30 87 ALA A O 1
ATOM 628 N N . ALA A 1 91 ? 25.655 4.498 -3.279 1.00 19.02 88 ALA A N 1
ATOM 629 C CA . ALA A 1 91 ? 27.059 4.094 -3.297 1.00 21.29 88 ALA A CA 1
ATOM 630 C C . ALA A 1 91 ? 27.408 3.670 -4.713 1.00 20.84 88 ALA A C 1
ATOM 631 O O . ALA A 1 91 ? 28.379 4.152 -5.259 1.00 22.07 88 ALA A O 1
ATOM 633 N N . THR A 1 92 ? 26.572 2.827 -5.316 1.00 20.98 89 THR A N 1
ATOM 634 C CA . THR A 1 92 ? 26.778 2.350 -6.695 1.00 21.31 89 THR A CA 1
ATOM 635 C C . THR A 1 92 ? 26.820 3.468 -7.737 1.00 21.44 89 THR A C 1
ATOM 636 O O . THR A 1 92 ? 27.672 3.491 -8.642 1.00 21.23 89 THR A O 1
ATOM 640 N N . LEU A 1 93 ? 25.909 4.421 -7.608 1.00 20.49 90 LEU A N 1
ATOM 641 C CA . LEU A 1 93 ? 25.809 5.504 -8.558 1.00 22.13 90 LEU A CA 1
ATOM 642 C C . LEU A 1 93 ? 26.684 6.720 -8.239 1.00 21.88 90 LEU A C 1
ATOM 643 O O . LEU A 1 93 ? 26.594 7.723 -8.929 1.00 23.14 90 LEU A O 1
ATOM 648 N N . ALA A 1 94 ? 27.514 6.642 -7.201 1.00 22.02 91 ALA A N 1
ATOM 649 C CA . ALA A 1 94 ? 28.358 7.781 -6.805 1.00 22.98 91 ALA A CA 1
ATOM 650 C C . ALA A 1 94 ? 29.160 8.316 -7.999 1.00 23.99 91 ALA A C 1
ATOM 651 O O . ALA A 1 94 ? 29.829 7.540 -8.714 1.00 23.24 91 ALA A O 1
ATOM 653 N N . GLY A 1 95 ? 29.076 9.630 -8.214 1.00 24.99 92 GLY A N 1
ATOM 654 C CA . GLY A 1 95 ? 29.743 10.276 -9.355 1.00 26.10 92 GLY A CA 1
ATOM 655 C C . GLY A 1 95 ? 28.935 10.356 -10.641 1.00 26.16 92 GLY A C 1
ATOM 656 O O . GLY A 1 95 ? 29.257 11.155 -11.522 1.00 27.24 92 GLY A O 1
ATOM 657 N N . GLN A 1 96 ? 27.883 9.545 -10.769 1.00 25.65 93 GLN A N 1
ATOM 658 C CA . GLN A 1 96 ? 27.044 9.594 -11.975 1.00 25.06 93 GLN A CA 1
ATOM 659 C C . GLN A 1 96 ? 25.724 10.226 -11.658 1.00 22.04 93 GLN A C 1
ATOM 660 O O . GLN A 1 96 ? 25.185 10.952 -12.464 1.00 22.48 93 GLN A O 1
ATOM 666 N N . VAL A 1 97 ? 25.179 9.908 -10.489 1.00 20.81 94 VAL A N 1
ATOM 667 C CA . VAL A 1 97 ? 23.848 10.419 -10.094 1.00 20.08 94 VAL A CA 1
ATOM 668 C C . VAL A 1 97 ? 23.934 10.745 -8.601 1.00 19.96 94 VAL A C 1
ATOM 669 O O . VAL A 1 97 ? 24.517 9.977 -7.821 1.00 20.58 94 VAL A O 1
ATOM 673 N N . ARG A 1 98 ? 23.382 11.887 -8.201 1.00 18.98 95 ARG A N 1
ATOM 674 C CA . ARG A 1 98 ? 23.280 12.201 -6.774 1.00 17.83 95 ARG A CA 1
ATOM 675 C C . ARG A 1 98 ? 21.897 11.820 -6.272 1.00 17.10 95 ARG A C 1
ATOM 676 O O . ARG A 1 98 ? 20.889 12.053 -6.961 1.00 17.26 95 ARG A O 1
ATOM 684 N N . LEU A 1 99 ? 21.857 11.231 -5.081 1.00 16.34 96 LEU A N 1
ATOM 685 C CA . LEU A 1 99 ? 20.606 10.727 -4.512 1.00 16.17 96 LEU A CA 1
ATOM 686 C C . LEU A 1 99 ? 20.206 11.512 -3.283 1.00 15.71 96 LEU A C 1
ATOM 687 O O . LEU A 1 99 ? 21.052 11.926 -2.467 1.00 16.52 96 LEU A O 1
ATOM 692 N N . ALA A 1 100 ? 18.908 11.774 -3.187 1.00 16.02 97 ALA A N 1
ATOM 693 C CA . ALA A 1 100 ? 18.360 12.513 -2.074 1.00 15.09 97 ALA A CA 1
ATOM 694 C C . ALA A 1 100 ? 16.972 11.950 -1.759 1.00 15.02 97 ALA A C 1
ATOM 695 O O . ALA A 1 100 ? 16.342 11.297 -2.609 1.00 14.59 97 ALA A O 1
ATOM 697 N N . LYS A 1 101 ? 16.496 12.255 -0.568 1.00 14.22 98 LYS A N 1
ATOM 698 C CA . LYS A 1 101 ? 15.185 11.814 -0.144 1.00 16.05 98 LYS A CA 1
ATOM 699 C C . LYS A 1 101 ? 14.449 13.002 0.486 1.00 15.83 98 LYS A C 1
ATOM 700 O O . LYS A 1 101 ? 15.074 13.933 0.997 1.00 15.15 98 LYS A O 1
ATOM 706 N N . ILE A 1 102 ? 13.127 12.964 0.415 1.00 14.69 99 ILE A N 1
ATOM 707 C CA . ILE A 1 102 ? 12.288 14.024 0.980 1.00 15.21 99 ILE A CA 1
ATOM 708 C C . ILE A 1 102 ? 11.033 13.406 1.577 1.00 15.83 99 ILE A C 1
ATOM 709 O O . ILE A 1 102 ? 10.347 12.606 0.919 1.00 15.71 99 ILE A O 1
ATOM 714 N N . ASP A 1 103 ? 10.799 13.734 2.846 1.00 15.26 100 ASP A N 1
ATOM 715 C CA . ASP A 1 103 ? 9.715 13.166 3.641 1.00 16.52 100 ASP A CA 1
ATOM 716 C C . ASP A 1 103 ? 8.453 13.993 3.310 1.00 16.34 100 ASP A C 1
ATOM 717 O O . ASP A 1 103 ? 8.384 15.195 3.608 1.00 15.51 100 ASP A O 1
ATOM 722 N N . THR A 1 104 ? 7.486 13.335 2.657 1.00 15.62 101 THR A N 1
ATOM 723 C CA . THR A 1 104 ? 6.268 13.991 2.158 1.00 16.82 101 THR A CA 1
ATOM 724 C C . THR A 1 104 ? 5.280 14.237 3.313 1.00 16.51 101 THR A C 1
ATOM 725 O O . THR A 1 104 ? 4.341 15.012 3.173 1.00 15.86 101 THR A O 1
ATOM 729 N N . GLN A 1 105 ? 5.503 13.579 4.450 1.00 18.16 102 GLN A N 1
ATOM 730 C CA . GLN A 1 105 ? 4.743 13.911 5.688 1.00 17.67 102 GLN A CA 1
ATOM 731 C C . GLN A 1 105 ? 5.262 15.200 6.345 1.00 18.61 102 GLN A C 1
ATOM 732 O O . GLN A 1 105 ? 4.468 16.061 6.777 1.00 17.71 102 GLN A O 1
ATOM 738 N N . ALA A 1 106 ? 6.588 15.321 6.429 1.00 18.98 103 ALA A N 1
ATOM 739 C CA . ALA A 1 106 ? 7.285 16.528 6.940 1.00 18.84 103 ALA A CA 1
ATOM 740 C C . ALA A 1 106 ? 7.088 17.740 6.019 1.00 18.74 103 ALA A C 1
ATOM 741 O O . ALA A 1 106 ? 7.056 18.884 6.476 1.00 19.80 103 ALA A O 1
ATOM 743 N N . HIS A 1 107 ? 7.006 17.482 4.718 1.00 17.68 104 HIS A N 1
ATOM 744 C CA . HIS A 1 107 ? 6.850 18.533 3.724 1.00 19.09 104 HIS A CA 1
ATOM 745 C C . HIS A 1 107 ? 5.650 18.229 2.803 1.00 19.42 104 HIS A C 1
ATOM 746 O O . HIS A 1 107 ? 5.845 17.786 1.684 1.00 18.00 104 HIS A O 1
ATOM 753 N N . PRO A 1 108 ? 4.414 18.523 3.283 1.00 21.66 105 PRO A N 1
ATOM 754 C CA . PRO A 1 108 ? 3.135 18.182 2.639 1.00 22.05 105 PRO A CA 1
ATOM 755 C C . PRO A 1 108 ? 2.829 18.866 1.294 1.00 22.97 105 PRO A C 1
ATOM 756 O O . PRO A 1 108 ? 1.947 18.394 0.562 1.00 23.97 105 PRO A O 1
ATOM 760 N N . ALA A 1 109 ? 3.526 19.937 0.941 1.00 22.04 106 ALA A N 1
ATOM 761 C CA . ALA A 1 109 ? 3.236 20.594 -0.340 1.00 22.53 106 ALA A CA 1
ATOM 762 C C . ALA A 1 109 ? 4.005 19.931 -1.493 1.00 22.17 106 ALA A C 1
ATOM 763 O O . ALA A 1 109 ? 3.617 20.077 -2.649 1.00 20.88 106 ALA A O 1
ATOM 765 N N . VAL A 1 110 ? 5.080 19.184 -1.199 1.00 21.65 107 VAL A N 1
ATOM 766 C CA . VAL A 1 110 ? 5.899 18.628 -2.303 1.00 21.33 107 VAL A CA 1
ATOM 767 C C . VAL A 1 110 ? 5.181 17.549 -3.130 1.00 21.93 107 VAL A C 1
ATOM 768 O O . VAL A 1 110 ? 5.424 17.422 -4.325 1.00 20.27 107 VAL A O 1
ATOM 772 N N . ALA A 1 111 ? 4.302 16.774 -2.485 1.00 21.76 108 ALA A N 1
ATOM 773 C CA . ALA A 1 111 ? 3.552 15.709 -3.164 1.00 22.31 108 ALA A CA 1
ATOM 774 C C . ALA A 1 111 ? 2.745 16.265 -4.330 1.00 21.93 108 ALA A C 1
ATOM 775 O O . ALA A 1 111 ? 2.910 15.814 -5.461 1.00 22.01 108 ALA A O 1
ATOM 777 N N . GLY A 1 112 ? 1.956 17.314 -4.079 1.00 21.97 109 GLY A N 1
ATOM 778 C CA . GLY A 1 112 ? 1.159 17.965 -5.149 1.00 22.13 109 GLY A CA 1
ATOM 779 C C . GLY A 1 112 ? 2.001 18.552 -6.280 1.00 22.74 109 GLY A C 1
ATOM 780 O O . GLY A 1 112 ? 1.670 18.414 -7.458 1.00 22.50 109 GLY A O 1
ATOM 781 N N . ARG A 1 113 ? 3.096 19.200 -5.918 1.00 22.92 110 ARG A N 1
ATOM 782 C CA . ARG A 1 113 ? 4.024 19.796 -6.877 1.00 24.55 110 ARG A CA 1
ATOM 783 C C . ARG A 1 113 ? 4.602 18.832 -7.902 1.00 23.90 110 ARG A C 1
ATOM 784 O O . ARG A 1 113 ? 4.863 19.213 -9.051 1.00 24.72 110 ARG A O 1
ATOM 792 N N . HIS A 1 114 ? 4.777 17.585 -7.500 1.00 21.78 111 HIS A N 1
ATOM 793 C CA . HIS A 1 114 ? 5.384 16.557 -8.340 1.00 22.19 111 HIS A CA 1
ATOM 794 C C . HIS A 1 114 ? 4.396 15.450 -8.715 1.00 21.83 111 HIS A C 1
ATOM 795 O O . HIS A 1 114 ? 4.816 14.439 -9.271 1.00 21.45 111 HIS A O 1
ATOM 802 N N . ARG A 1 115 ? 3.098 15.654 -8.410 1.00 21.62 112 ARG A N 1
ATOM 803 C CA . ARG A 1 115 ? 2.043 14.628 -8.634 1.00 21.15 112 ARG A CA 1
ATOM 804 C C . ARG A 1 115 ? 2.502 13.254 -8.148 1.00 20.41 112 ARG A C 1
ATOM 805 O O . ARG A 1 115 ? 2.495 12.257 -8.902 1.00 19.83 112 ARG A O 1
ATOM 813 N N . ILE A 1 116 ? 2.910 13.212 -6.877 1.00 19.26 113 ILE A N 1
ATOM 814 C CA . ILE A 1 116 ? 3.347 11.977 -6.253 1.00 18.59 113 ILE A CA 1
ATOM 815 C C . ILE A 1 116 ? 2.106 11.111 -6.016 1.00 18.72 113 ILE A C 1
ATOM 816 O O . ILE A 1 116 ? 1.038 11.605 -5.611 1.00 18.18 113 ILE A O 1
ATOM 821 N N . GLN A 1 117 ? 2.236 9.831 -6.311 1.00 18.79 114 GLN A N 1
ATOM 822 C CA . GLN A 1 117 ? 1.117 8.943 -6.154 1.00 18.73 114 GLN A CA 1
ATOM 823 C C . GLN A 1 117 ? 1.515 7.910 -5.113 1.00 18.77 114 GLN A C 1
ATOM 824 O O . GLN A 1 117 ? 1.636 8.271 -3.935 1.00 19.06 114 GLN A O 1
ATOM 830 N N . GLY A 1 118 ? 1.757 6.664 -5.507 1.00 17.95 115 GLY A N 1
ATOM 831 C CA . GLY A 1 118 ? 2.241 5.689 -4.549 1.00 19.20 115 GLY A CA 1
ATOM 832 C C . GLY A 1 118 ? 3.665 6.020 -4.118 1.00 18.33 115 GLY A C 1
ATOM 833 O O . GLY A 1 118 ? 4.404 6.663 -4.865 1.00 18.18 115 GLY A O 1
ATOM 834 N N . ILE A 1 119 ? 4.010 5.640 -2.891 1.00 17.98 116 ILE A N 1
ATOM 835 C CA . ILE A 1 119 ? 5.367 5.836 -2.344 1.00 19.54 116 ILE A CA 1
ATOM 836 C C . ILE A 1 119 ? 5.955 4.497 -1.837 1.00 18.60 116 ILE A C 1
ATOM 837 O O . ILE A 1 119 ? 5.207 3.582 -1.496 1.00 19.97 116 ILE A O 1
ATOM 842 N N . PRO A 1 120 ? 7.296 4.363 -1.796 1.00 18.97 117 PRO A N 1
ATOM 843 C CA . PRO A 1 120 ? 8.327 5.310 -2.192 1.00 17.21 117 PRO A CA 1
ATOM 844 C C . PRO A 1 120 ? 8.252 5.582 -3.696 1.00 17.07 117 PRO A C 1
ATOM 845 O O . PRO A 1 120 ? 8.013 4.670 -4.489 1.00 17.22 117 PRO A O 1
ATOM 849 N N . ALA A 1 121 ? 8.422 6.834 -4.076 1.00 16.53 118 ALA A N 1
ATOM 850 C CA . ALA A 1 121 ? 8.418 7.211 -5.496 1.00 17.00 118 ALA A CA 1
ATOM 851 C C . ALA A 1 121 ? 9.798 7.750 -5.804 1.00 18.04 118 ALA A C 1
ATOM 852 O O . ALA A 1 121 ? 10.349 8.526 -5.017 1.00 17.65 118 ALA A O 1
ATOM 854 N N . PHE A 1 122 ? 10.370 7.345 -6.933 1.00 17.76 119 PHE A N 1
ATOM 855 C CA . PHE A 1 122 ? 11.709 7.786 -7.287 1.00 18.72 119 PHE A CA 1
ATOM 856 C C . PHE A 1 122 ? 11.555 8.622 -8.528 1.00 19.19 119 PHE A C 1
ATOM 857 O O . PHE A 1 122 ? 10.992 8.139 -9.506 1.00 20.71 119 PHE A O 1
ATOM 865 N N . ILE A 1 123 ? 11.983 9.881 -8.488 1.00 18.08 120 ILE A N 1
ATOM 866 C CA . ILE A 1 123 ? 11.993 10.682 -9.706 1.00 18.98 120 ILE A CA 1
ATOM 867 C C . ILE A 1 123 ? 13.417 11.073 -10.104 1.00 18.51 120 ILE A C 1
ATOM 868 O O . ILE A 1 123 ? 14.179 11.611 -9.275 1.00 17.55 120 ILE A O 1
ATOM 873 N N . LEU A 1 124 ? 13.753 10.827 -11.378 1.00 18.98 121 LEU A N 1
ATOM 874 C CA . LEU A 1 124 ? 15.038 11.210 -11.948 1.00 20.30 121 LEU A CA 1
ATOM 875 C C . LEU A 1 124 ? 14.939 12.566 -12.637 1.00 21.11 121 LEU A C 1
ATOM 876 O O . LEU A 1 124 ? 14.170 12.721 -13.618 1.00 22.27 121 LEU A O 1
ATOM 881 N N . PHE A 1 125 ? 15.699 13.540 -12.124 1.00 21.42 122 PHE A N 1
ATOM 882 C CA . PHE A 1 125 ? 15.737 14.916 -12.683 1.00 23.10 122 PHE A CA 1
ATOM 883 C C . PHE A 1 125 ? 17.064 15.191 -13.362 1.00 24.59 122 PHE A C 1
ATOM 884 O O . PHE A 1 125 ? 18.108 14.630 -12.981 1.00 23.64 122 PHE A O 1
ATOM 892 N N . HIS A 1 126 ? 17.031 16.077 -14.355 1.00 26.12 123 HIS A N 1
ATOM 893 C CA . HIS A 1 126 ? 18.249 16.523 -15.018 1.00 27.86 123 HIS A CA 1
ATOM 894 C C . HIS A 1 126 ? 18.012 17.862 -15.735 1.00 28.80 123 HIS A C 1
ATOM 895 O O . HIS A 1 126 ? 17.107 17.985 -16.560 1.00 28.14 123 HIS A O 1
ATOM 902 N N . LYS A 1 127 ? 18.793 18.875 -15.360 1.00 29.55 124 LYS A N 1
ATOM 903 C CA . LYS A 1 127 ? 18.647 20.224 -15.909 1.00 31.17 124 LYS A CA 1
ATOM 904 C C . LYS A 1 127 ? 17.190 20.730 -15.896 1.00 31.89 124 LYS A C 1
ATOM 905 O O . LYS A 1 127 ? 16.673 21.227 -16.902 1.00 32.12 124 LYS A O 1
ATOM 911 N N . GLY A 1 128 ? 16.518 20.583 -14.759 1.00 31.65 125 GLY A N 1
ATOM 912 C CA . GLY A 1 128 ? 15.164 21.117 -14.605 1.00 32.28 125 GLY A CA 1
ATOM 913 C C . GLY A 1 128 ? 14.045 20.302 -15.240 1.00 32.22 125 GLY A C 1
ATOM 914 O O . GLY A 1 128 ? 12.883 20.698 -15.174 1.00 32.91 125 GLY A O 1
ATOM 915 N N . ARG A 1 129 ? 14.387 19.178 -15.861 1.00 31.63 126 ARG A N 1
ATOM 916 C CA . ARG A 1 129 ? 13.399 18.282 -16.446 1.00 32.16 126 ARG A CA 1
ATOM 917 C C . ARG A 1 129 ? 13.320 16.967 -15.650 1.00 31.16 126 ARG A C 1
ATOM 918 O O . ARG A 1 129 ? 14.344 16.458 -15.189 1.00 28.83 126 ARG A O 1
ATOM 926 N N . GLU A 1 130 ? 12.108 16.420 -15.518 1.00 30.27 127 GLU A N 1
ATOM 927 C CA . GLU A 1 130 ? 11.941 15.049 -15.010 1.00 28.97 127 GLU A CA 1
ATOM 928 C C . GLU A 1 130 ? 12.200 14.094 -16.176 1.00 27.77 127 GLU A C 1
ATOM 929 O O . GLU A 1 130 ? 11.461 14.115 -17.156 1.00 26.94 127 GLU A O 1
ATOM 935 N N . LEU A 1 131 ? 13.235 13.261 -16.067 1.00 25.74 128 LEU A N 1
ATOM 936 C CA . LEU A 1 131 ? 13.533 12.270 -17.085 1.00 26.57 128 LEU A CA 1
ATOM 937 C C . LEU A 1 131 ? 12.681 11.004 -16.976 1.00 26.61 128 LEU A C 1
ATOM 938 O O . LEU A 1 131 ? 12.393 10.360 -17.989 1.00 27.49 128 LEU A O 1
ATOM 943 N N . ALA A 1 132 ? 12.310 10.627 -15.757 1.00 25.51 129 ALA A N 1
ATOM 944 C CA . ALA A 1 132 ? 11.621 9.356 -15.515 1.00 24.55 129 ALA A CA 1
ATOM 945 C C . ALA A 1 132 ? 11.183 9.269 -14.064 1.00 23.83 129 ALA A C 1
ATOM 946 O O . ALA A 1 132 ? 11.675 10.023 -13.210 1.00 22.56 129 ALA A O 1
ATOM 948 N N . ARG A 1 133 ? 10.300 8.311 -13.787 1.00 22.32 130 ARG A N 1
ATOM 949 C CA . ARG A 1 133 ? 9.921 8.008 -12.421 1.00 22.63 130 ARG A CA 1
ATOM 950 C C . ARG A 1 133 ? 9.497 6.557 -12.314 1.00 22.18 130 ARG A C 1
ATOM 951 O O . ARG A 1 133 ? 9.176 5.916 -13.320 1.00 20.86 130 ARG A O 1
ATOM 959 N N . ALA A 1 134 ? 9.541 6.051 -11.094 1.00 21.63 131 ALA A N 1
ATOM 960 C CA . ALA A 1 134 ? 9.089 4.723 -10.774 1.00 22.34 131 ALA A CA 1
ATOM 961 C C . ALA A 1 134 ? 8.558 4.794 -9.336 1.00 22.65 131 ALA A C 1
ATOM 962 O O . ALA A 1 134 ? 8.975 5.663 -8.554 1.00 24.10 131 ALA A O 1
ATOM 964 N N . ALA A 1 135 ? 7.636 3.916 -8.985 1.00 21.52 132 ALA A N 1
ATOM 965 C CA . ALA A 1 135 ? 7.087 3.915 -7.629 1.00 21.71 132 ALA A CA 1
ATOM 966 C C . ALA A 1 135 ? 7.007 2.479 -7.155 1.00 21.42 132 ALA A C 1
ATOM 967 O O . ALA A 1 135 ? 6.736 1.565 -7.968 1.00 21.53 132 ALA A O 1
ATOM 969 N N . GLY A 1 136 ? 7.263 2.279 -5.867 1.00 20.77 133 GLY A N 1
ATOM 970 C CA . GLY A 1 136 ? 7.235 0.969 -5.230 1.00 21.15 133 GLY A CA 1
ATOM 971 C C . GLY A 1 136 ? 8.648 0.528 -4.857 1.00 21.38 133 GLY A C 1
ATOM 972 O O . GLY A 1 136 ? 9.595 0.765 -5.604 1.00 21.87 133 GLY A O 1
ATOM 973 N N . ALA A 1 137 ? 8.776 -0.103 -3.697 1.00 21.03 134 ALA A N 1
ATOM 974 C CA . ALA A 1 137 ? 10.045 -0.614 -3.221 1.00 21.64 134 ALA A CA 1
ATOM 975 C C . ALA A 1 137 ? 10.553 -1.700 -4.181 1.00 21.94 134 ALA A C 1
ATOM 976 O O . ALA A 1 137 ? 9.762 -2.472 -4.747 1.00 20.31 134 ALA A O 1
ATOM 978 N N . ARG A 1 138 ? 11.868 -1.717 -4.367 1.00 21.21 135 ARG A N 1
ATOM 979 C CA . ARG A 1 138 ? 12.562 -2.663 -5.255 1.00 21.87 135 ARG A CA 1
ATOM 980 C C . ARG A 1 138 ? 14.030 -2.747 -4.829 1.00 21.39 135 ARG A C 1
ATOM 981 O O . ARG A 1 138 ? 14.536 -1.846 -4.137 1.00 20.19 135 ARG A O 1
ATOM 989 N N . PRO A 1 139 ? 14.740 -3.816 -5.249 1.00 21.04 136 PRO A N 1
ATOM 990 C CA . PRO A 1 139 ? 16.148 -3.900 -4.866 1.00 20.00 136 PRO A CA 1
ATOM 991 C C . PRO A 1 139 ? 16.998 -2.804 -5.494 1.00 19.29 136 PRO A C 1
ATOM 992 O O . PRO A 1 139 ? 16.691 -2.315 -6.569 1.00 17.88 136 PRO A O 1
ATOM 996 N N . ALA A 1 140 ? 18.060 -2.439 -4.782 1.00 19.48 137 ALA A N 1
ATOM 997 C CA . ALA A 1 140 ? 19.029 -1.448 -5.215 1.00 20.01 137 ALA A CA 1
ATOM 998 C C . ALA A 1 140 ? 19.436 -1.617 -6.670 1.00 20.95 137 ALA A C 1
ATOM 999 O O . ALA A 1 140 ? 19.378 -0.668 -7.445 1.00 20.68 137 ALA A O 1
ATOM 1001 N N . SER A 1 141 ? 19.831 -2.834 -7.042 1.00 20.89 138 SER A N 1
ATOM 1002 C CA . SER A 1 141 ? 20.334 -3.062 -8.393 1.00 21.76 138 SER A CA 1
ATOM 1003 C C . SER A 1 141 ? 19.276 -2.829 -9.455 1.00 20.67 138 SER A C 1
ATOM 1004 O O . SER A 1 141 ? 19.583 -2.409 -10.563 1.00 19.99 138 SER A O 1
ATOM 1007 N N . GLU A 1 142 ? 18.026 -3.112 -9.121 1.00 20.58 139 GLU A N 1
ATOM 1008 C CA . GLU A 1 142 ? 16.940 -2.883 -10.072 1.00 21.34 139 GLU A CA 1
ATOM 1009 C C . GLU A 1 142 ? 16.780 -1.390 -10.308 1.00 20.72 139 GLU A C 1
ATOM 1010 O O . GLU A 1 142 ? 16.559 -0.959 -11.435 1.00 20.29 139 GLU A O 1
ATOM 1016 N N . LEU A 1 143 ? 16.870 -0.592 -9.240 1.00 20.21 140 LEU A N 1
ATOM 1017 C CA . LEU A 1 143 ? 16.726 0.856 -9.392 1.00 20.63 140 LEU A CA 1
ATOM 1018 C C . LEU A 1 143 ? 17.911 1.454 -10.163 1.00 20.10 140 LEU A C 1
ATOM 1019 O O . LEU A 1 143 ? 17.733 2.330 -10.995 1.00 20.36 140 LEU A O 1
ATOM 1024 N N . VAL A 1 144 ? 19.107 0.952 -9.880 1.00 20.64 141 VAL A N 1
ATOM 1025 C CA . VAL A 1 144 ? 20.320 1.409 -10.568 1.00 20.87 141 VAL A CA 1
ATOM 1026 C C . VAL A 1 144 ? 20.170 1.138 -12.072 1.00 21.66 141 VAL A C 1
ATOM 1027 O O . VAL A 1 144 ? 20.444 2.005 -12.892 1.00 20.50 141 VAL A O 1
ATOM 1031 N N . GLY A 1 145 ? 19.735 -0.077 -12.410 1.00 21.69 142 GLY A N 1
ATOM 1032 C CA . GLY A 1 145 ? 19.491 -0.465 -13.798 1.00 22.51 142 GLY A CA 1
ATOM 1033 C C . GLY A 1 145 ? 18.494 0.448 -14.493 1.00 23.44 142 GLY A C 1
ATOM 1034 O O . GLY A 1 145 ? 18.714 0.883 -15.628 1.00 23.61 142 GLY A O 1
ATOM 1035 N N . PHE A 1 146 ? 17.383 0.745 -13.816 1.00 23.47 143 PHE A N 1
ATOM 1036 C CA . PHE A 1 146 ? 16.351 1.649 -14.352 1.00 24.18 143 PHE A CA 1
ATOM 1037 C C . PHE A 1 146 ? 16.935 3.032 -14.624 1.00 24.04 143 PHE A C 1
ATOM 1038 O O . PHE A 1 146 ? 16.676 3.634 -15.664 1.00 24.52 143 PHE A O 1
ATOM 1046 N N . VAL A 1 147 ? 17.714 3.527 -13.669 1.00 22.80 144 VAL A N 1
ATOM 1047 C CA . VAL A 1 147 ? 18.284 4.847 -13.777 1.00 23.66 144 VAL A CA 1
ATOM 1048 C C . VAL A 1 147 ? 19.288 4.914 -14.940 1.00 23.68 144 VAL A C 1
ATOM 1049 O O . VAL A 1 147 ? 19.211 5.816 -15.785 1.00 23.11 144 VAL A O 1
ATOM 1053 N N . ARG A 1 148 ? 20.197 3.950 -14.971 1.00 23.74 145 ARG A N 1
ATOM 1054 C CA . ARG A 1 148 ? 21.226 3.908 -16.012 1.00 26.41 145 ARG A CA 1
ATOM 1055 C C . ARG A 1 148 ? 20.612 3.807 -17.412 1.00 26.81 145 ARG A C 1
ATOM 1056 O O . ARG A 1 148 ? 21.088 4.450 -18.333 1.00 27.56 145 ARG A O 1
ATOM 1064 N N . GLY A 1 149 ? 19.539 3.023 -17.540 1.00 28.82 146 GLY A N 1
ATOM 1065 C CA . GLY A 1 149 ? 18.753 2.921 -18.773 1.00 29.59 146 GLY A CA 1
ATOM 1066 C C . GLY A 1 149 ? 18.177 4.246 -19.238 1.00 30.49 146 GLY A C 1
ATOM 1067 O O . GLY A 1 149 ? 18.176 4.548 -20.436 1.00 30.38 146 GLY A O 1
ATOM 1068 N N . LYS A 1 150 ? 17.715 5.059 -18.293 1.00 30.06 147 LYS A N 1
ATOM 1069 C CA . LYS A 1 150 ? 17.156 6.347 -18.626 1.00 31.38 147 LYS A CA 1
ATOM 1070 C C . LYS A 1 150 ? 18.217 7.377 -18.957 1.00 32.62 147 LYS A C 1
ATOM 1071 O O . LYS A 1 150 ? 17.951 8.324 -19.704 1.00 33.91 147 LYS A O 1
ATOM 1077 N N . LEU A 1 151 ? 19.407 7.210 -18.402 1.00 33.62 148 LEU A N 1
ATOM 1078 C CA . LEU A 1 151 ? 20.498 8.133 -18.680 1.00 34.94 148 LEU A CA 1
ATOM 1079 C C . LEU A 1 151 ? 21.164 7.801 -20.018 1.00 37.38 148 LEU A C 1
ATOM 1080 O O . LEU A 1 151 ? 21.825 8.642 -20.626 1.00 37.30 148 LEU A O 1
ATOM 1085 N N . GLY A 1 152 ? 20.989 6.556 -20.456 1.00 39.57 149 GLY A N 1
ATOM 1086 C CA . GLY A 1 152 ? 21.499 6.112 -21.743 1.00 42.23 149 GLY A CA 1
ATOM 1087 C C . GLY A 1 152 ? 20.538 6.481 -22.863 1.00 43.65 149 GLY A C 1
ATOM 1088 O O . GLY A 1 152 ? 19.316 6.518 -22.662 1.00 44.12 149 GLY A O 1
ATOM 1089 N N . ALA B 1 10 ? 33.636 31.589 -37.399 1.00 50.05 7 ALA B N 1
ATOM 1090 C CA . ALA B 1 10 ? 34.205 31.528 -36.013 1.00 50.11 7 ALA B CA 1
ATOM 1091 C C . ALA B 1 10 ? 35.577 32.203 -35.897 1.00 49.97 7 ALA B C 1
ATOM 1092 O O . ALA B 1 10 ? 36.463 31.973 -36.729 1.00 50.57 7 ALA B O 1
ATOM 1094 N N . GLU B 1 11 ? 35.728 33.028 -34.851 1.00 49.51 8 GLU B N 1
ATOM 1095 C CA . GLU B 1 11 ? 36.953 33.789 -34.530 1.00 49.21 8 GLU B CA 1
ATOM 1096 C C . GLU B 1 11 ? 37.140 33.893 -33.006 1.00 47.26 8 GLU B C 1
ATOM 1097 O O . GLU B 1 11 ? 36.222 33.570 -32.257 1.00 47.68 8 GLU B O 1
ATOM 1103 N N . SER B 1 12 ? 38.311 34.352 -32.558 1.00 44.89 9 SER B N 1
ATOM 1104 C CA . SER B 1 12 ? 38.592 34.607 -31.128 1.00 42.04 9 SER B CA 1
ATOM 1105 C C . SER B 1 12 ? 38.275 36.057 -30.712 1.00 40.01 9 SER B C 1
ATOM 1106 O O . SER B 1 12 ? 38.643 36.992 -31.410 1.00 39.28 9 SER B O 1
ATOM 1109 N N . LEU B 1 13 ? 37.609 36.232 -29.568 1.00 37.27 10 LEU B N 1
ATOM 1110 C CA . LEU B 1 13 ? 37.064 37.533 -29.141 1.00 34.79 10 LEU B CA 1
ATOM 1111 C C . LEU B 1 13 ? 37.765 38.038 -27.878 1.00 33.73 10 LEU B C 1
ATOM 1112 O O . LEU B 1 13 ? 37.961 37.270 -26.924 1.00 32.84 10 LEU B O 1
ATOM 1117 N N . ARG B 1 14 ? 38.144 39.315 -27.878 1.00 31.24 11 ARG B N 1
ATOM 1118 C CA . ARG B 1 14 ? 38.646 39.962 -26.677 1.00 31.60 11 ARG B CA 1
ATOM 1119 C C . ARG B 1 14 ? 37.454 40.375 -25.818 1.00 29.49 11 ARG B C 1
ATOM 1120 O O . ARG B 1 14 ? 36.605 41.163 -26.269 1.00 28.55 11 ARG B O 1
ATOM 1128 N N . LEU B 1 15 ? 37.394 39.833 -24.604 1.00 27.83 12 LEU B N 1
ATOM 1129 C CA . LEU B 1 15 ? 36.386 40.254 -23.597 1.00 27.05 12 LEU B CA 1
ATOM 1130 C C . LEU B 1 15 ? 37.063 40.749 -22.330 1.00 25.78 12 LEU B C 1
ATOM 1131 O O . LEU B 1 15 ? 37.997 40.127 -21.821 1.00 25.43 12 LEU B O 1
ATOM 1136 N N . THR B 1 16 ? 36.568 41.857 -21.805 1.00 24.80 13 THR B N 1
ATOM 1137 C CA . THR B 1 16 ? 37.055 42.379 -20.534 1.00 23.38 13 THR B CA 1
ATOM 1138 C C . THR B 1 16 ? 36.315 41.667 -19.417 1.00 21.71 13 THR B C 1
ATOM 1139 O O . THR B 1 16 ? 35.089 41.623 -19.419 1.00 20.78 13 THR B O 1
ATOM 1143 N N . CYS B 1 17 ? 37.050 41.098 -18.466 1.00 20.73 14 CYS B N 1
ATOM 1144 C CA . CYS B 1 17 ? 36.388 40.533 -17.295 1.00 19.99 14 CYS B CA 1
ATOM 1145 C C . CYS B 1 17 ? 35.739 41.702 -16.558 1.00 19.19 14 CYS B C 1
ATOM 1146 O O . CYS B 1 17 ? 36.413 42.695 -16.185 1.00 17.96 14 CYS B O 1
ATOM 1149 N N . LEU B 1 18 ? 34.425 41.602 -16.369 1.00 18.00 15 LEU B N 1
ATOM 1150 C CA . LEU B 1 18 ? 33.700 42.710 -15.760 1.00 19.16 15 LEU B CA 1
ATOM 1151 C C . LEU B 1 18 ? 33.918 42.752 -14.238 1.00 19.77 15 LEU B C 1
ATOM 1152 O O . LEU B 1 18 ? 33.480 43.685 -13.557 1.00 19.06 15 LEU B O 1
ATOM 1157 N N . ALA B 1 19 ? 34.597 41.735 -13.717 1.00 20.08 16 ALA B N 1
ATOM 1158 C CA . ALA B 1 19 ? 34.938 41.687 -12.301 1.00 21.11 16 ALA B CA 1
ATOM 1159 C C . ALA B 1 19 ? 36.329 42.259 -12.050 1.00 23.63 16 ALA B C 1
ATOM 1160 O O . ALA B 1 19 ? 36.507 43.133 -11.201 1.00 24.70 16 ALA B O 1
ATOM 1162 N N . CYS B 1 20 ? 37.312 41.760 -12.792 1.00 24.00 17 CYS B N 1
ATOM 1163 C CA . CYS B 1 20 ? 38.713 42.032 -12.492 1.00 26.33 17 CYS B CA 1
ATOM 1164 C C . CYS B 1 20 ? 39.293 43.063 -13.454 1.00 25.83 17 CYS B C 1
ATOM 1165 O O . CYS B 1 20 ? 40.214 43.801 -13.106 1.00 23.48 17 CYS B O 1
ATOM 1168 N N . GLY B 1 21 ? 38.748 43.108 -14.666 1.00 25.34 18 GLY B N 1
ATOM 1169 C CA . GLY B 1 21 ? 39.211 44.040 -15.676 1.00 25.73 18 GLY B CA 1
ATOM 1170 C C . GLY B 1 21 ? 40.126 43.386 -16.693 1.00 26.67 18 GLY B C 1
ATOM 1171 O O . GLY B 1 21 ? 40.510 44.005 -17.686 1.00 26.86 18 GLY B O 1
ATOM 1172 N N . GLN B 1 22 ? 40.477 42.129 -16.443 1.00 27.45 19 GLN B N 1
ATOM 1173 C CA . GLN B 1 22 ? 41.496 41.447 -17.233 1.00 28.16 19 GLN B CA 1
ATOM 1174 C C . GLN B 1 22 ? 40.977 41.105 -18.625 1.00 27.80 19 GLN B C 1
ATOM 1175 O O . GLN B 1 22 ? 39.882 40.563 -18.775 1.00 26.00 19 GLN B O 1
ATOM 1181 N N . ALA B 1 23 ? 41.771 41.425 -19.642 1.00 27.41 20 ALA B N 1
ATOM 1182 C CA . ALA B 1 23 ? 41.447 41.046 -21.022 1.00 29.13 20 ALA B CA 1
ATOM 1183 C C . ALA B 1 23 ? 41.576 39.555 -21.224 1.00 28.97 20 ALA B C 1
ATOM 1184 O O . ALA B 1 23 ? 42.636 38.960 -21.013 1.00 30.14 20 ALA B O 1
ATOM 1186 N N . ASN B 1 24 ? 40.471 38.945 -21.615 1.00 28.78 21 ASN B N 1
ATOM 1187 C CA . ASN B 1 24 ? 40.432 37.527 -21.912 1.00 29.40 21 ASN B CA 1
ATOM 1188 C C . ASN B 1 24 ? 40.162 37.263 -23.388 1.00 30.65 21 ASN B C 1
ATOM 1189 O O . ASN B 1 24 ? 39.457 38.024 -24.061 1.00 30.97 21 ASN B O 1
ATOM 1194 N N . LYS B 1 25 ? 40.738 36.181 -23.888 1.00 31.12 22 LYS B N 1
ATOM 1195 C CA . LYS B 1 25 ? 40.523 35.769 -25.257 1.00 32.93 22 LYS B CA 1
ATOM 1196 C C . LYS B 1 25 ? 39.587 34.567 -25.214 1.00 33.02 22 LYS B C 1
ATOM 1197 O O . LYS B 1 25 ? 39.832 33.622 -24.484 1.00 32.82 22 LYS B O 1
ATOM 12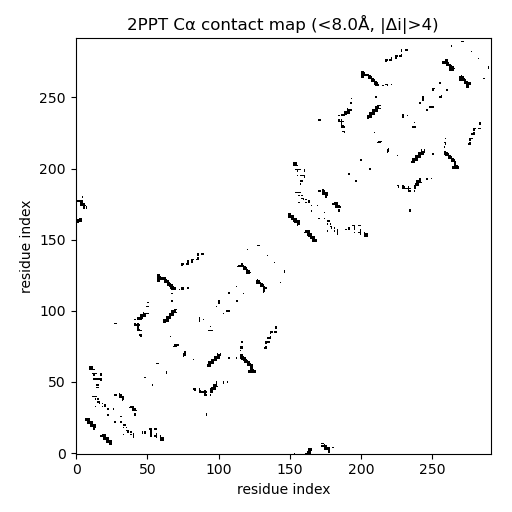03 N N . VAL B 1 26 ? 38.496 34.622 -25.979 1.00 33.24 23 VAL B N 1
ATOM 1204 C CA . VAL B 1 26 ? 37.483 33.566 -26.008 1.00 34.02 23 VAL B CA 1
ATOM 1205 C C . VAL B 1 26 ? 37.135 33.211 -27.462 1.00 35.17 23 VAL B C 1
ATOM 1206 O O . VAL B 1 26 ? 36.794 34.109 -28.228 1.00 33.62 23 VAL B O 1
ATOM 1210 N N . PRO B 1 27 ? 37.169 31.908 -27.839 1.00 36.83 24 PRO B N 1
ATOM 1211 C CA . PRO B 1 27 ? 36.689 31.535 -29.191 1.00 38.46 24 PRO B CA 1
ATOM 1212 C C . PRO B 1 27 ? 35.211 31.864 -29.380 1.00 39.60 24 PRO B C 1
ATOM 1213 O O . PRO B 1 27 ? 34.412 31.583 -28.485 1.00 40.06 24 PRO B O 1
ATOM 1217 N N . SER B 1 28 ? 34.845 32.432 -30.535 1.00 40.66 25 SER B N 1
ATOM 1218 C CA . SER B 1 28 ? 33.482 32.940 -30.760 1.00 42.62 25 SER B CA 1
ATOM 1219 C C . SER B 1 28 ? 32.448 31.835 -30.819 1.00 42.94 25 SER B C 1
ATOM 1220 O O . SER B 1 28 ? 31.245 32.066 -30.627 1.00 42.26 25 SER B O 1
ATOM 1223 N N . ASP B 1 29 ? 32.934 30.628 -31.073 1.00 44.00 26 ASP B N 1
ATOM 1224 C CA . ASP B 1 29 ? 32.062 29.478 -31.213 1.00 44.81 26 ASP B CA 1
ATOM 1225 C C . ASP B 1 29 ? 31.735 28.832 -29.864 1.00 44.08 26 ASP B C 1
ATOM 1226 O O . ASP B 1 29 ? 30.878 27.954 -29.797 1.00 43.69 26 ASP B O 1
ATOM 1231 N N . ARG B 1 30 ? 32.405 29.276 -28.795 1.00 43.13 27 ARG B N 1
ATOM 1232 C CA . ARG B 1 30 ? 32.238 28.669 -27.467 1.00 42.76 27 ARG B CA 1
ATOM 1233 C C . ARG B 1 30 ? 31.751 29.650 -26.373 1.00 42.01 27 ARG B C 1
ATOM 1234 O O . ARG B 1 30 ? 32.039 29.501 -25.174 1.00 41.88 27 ARG B O 1
ATOM 1242 N N . LEU B 1 31 ? 30.986 30.641 -26.815 1.00 40.92 28 LEU B N 1
ATOM 1243 C CA . LEU B 1 31 ? 30.428 31.673 -25.929 1.00 40.78 28 LEU B CA 1
ATOM 1244 C C . LEU B 1 31 ? 29.397 31.112 -24.960 1.00 40.36 28 LEU B C 1
ATOM 1245 O O . LEU B 1 31 ? 29.164 31.686 -23.890 1.00 41.94 28 LEU B O 1
ATOM 1250 N N . ALA B 1 32 ? 28.802 29.979 -25.322 1.00 39.70 29 ALA B N 1
ATOM 1251 C CA . ALA B 1 32 ? 27.868 29.268 -24.453 1.00 38.66 29 ALA B CA 1
ATOM 1252 C C . ALA B 1 32 ? 28.547 28.248 -23.539 1.00 38.01 29 ALA B C 1
ATOM 1253 O O . ALA B 1 32 ? 27.876 27.594 -22.757 1.00 38.77 29 ALA B O 1
ATOM 1255 N N . ALA B 1 33 ? 29.871 28.127 -23.614 1.00 36.80 30 ALA B N 1
ATOM 1256 C CA . ALA B 1 33 ? 30.607 27.127 -22.820 1.00 35.20 30 ALA B CA 1
ATOM 1257 C C . ALA B 1 33 ? 30.979 27.597 -21.398 1.00 33.95 30 ALA B C 1
ATOM 1258 O O . ALA B 1 33 ? 31.783 26.956 -20.733 1.00 33.94 30 ALA B O 1
ATOM 1260 N N . GLY B 1 34 ? 30.407 28.717 -20.952 1.00 32.05 31 GLY B N 1
ATOM 1261 C CA . GLY B 1 34 ? 30.717 29.266 -19.645 1.00 30.58 31 GLY B CA 1
ATOM 1262 C C . GLY B 1 34 ? 32.195 29.548 -19.445 1.00 29.04 31 GLY B C 1
ATOM 1263 O O . GLY B 1 34 ? 32.766 29.125 -18.437 1.00 29.81 31 GLY B O 1
ATOM 1264 N N . PRO B 1 35 ? 32.824 30.296 -20.379 1.00 27.35 32 PRO B N 1
ATOM 1265 C CA . PRO B 1 35 ? 34.242 30.629 -20.208 1.00 26.33 32 PRO B CA 1
ATOM 1266 C C . PRO B 1 35 ? 34.467 31.502 -18.958 1.00 24.89 32 PRO B C 1
ATOM 1267 O O . PRO B 1 35 ? 33.611 32.336 -18.637 1.00 23.68 32 PRO B O 1
ATOM 1271 N N . LYS B 1 36 ? 35.602 31.313 -18.281 1.00 24.81 33 LYS B N 1
ATOM 1272 C CA . LYS B 1 36 ? 35.944 32.017 -17.027 1.00 24.51 33 LYS B CA 1
ATOM 1273 C C . LYS B 1 36 ? 37.173 32.880 -17.236 1.00 23.69 33 LYS B C 1
ATOM 1274 O O . LYS B 1 36 ? 38.082 32.491 -17.975 1.00 22.95 33 LYS B O 1
ATOM 1280 N N . CYS B 1 37 ? 37.220 34.034 -16.575 1.00 22.84 34 CYS B N 1
ATOM 1281 C CA . CYS B 1 37 ? 38.422 34.857 -16.507 1.00 22.98 34 CYS B CA 1
ATOM 1282 C C . CYS B 1 37 ? 39.586 34.042 -15.930 1.00 23.10 34 CYS B C 1
ATOM 1283 O O . CYS B 1 37 ? 39.529 33.547 -14.800 1.00 22.06 34 CYS B O 1
ATOM 1286 N N . GLY B 1 38 ? 40.647 33.949 -16.714 1.00 24.18 35 GLY B N 1
ATOM 1287 C CA . GLY B 1 38 ? 41.847 33.249 -16.289 1.00 25.72 35 GLY B CA 1
ATOM 1288 C C . GLY B 1 38 ? 42.583 33.867 -15.101 1.00 26.47 35 GLY B C 1
ATOM 1289 O O . GLY B 1 38 ? 43.514 33.249 -14.591 1.00 26.78 35 GLY B O 1
ATOM 1290 N N . ILE B 1 39 ? 42.169 35.057 -14.679 1.00 25.96 36 ILE B N 1
ATOM 1291 C CA . ILE B 1 39 ? 42.755 35.702 -13.511 1.00 26.18 36 ILE B CA 1
ATOM 1292 C C . ILE B 1 39 ? 41.899 35.478 -12.269 1.00 26.39 36 ILE B C 1
ATOM 1293 O O . ILE B 1 39 ? 42.352 34.884 -11.290 1.00 26.48 36 ILE B O 1
ATOM 1298 N N . CYS B 1 40 ? 40.660 35.956 -12.316 1.00 24.83 37 CYS B N 1
ATOM 1299 C CA . CYS B 1 40 ? 39.844 36.089 -11.115 1.00 24.10 37 CYS B CA 1
ATOM 1300 C C . CYS B 1 40 ? 38.762 35.016 -11.061 1.00 24.74 37 CYS B C 1
ATOM 1301 O O . CYS B 1 40 ? 38.243 34.697 -9.992 1.00 25.02 37 CYS B O 1
ATOM 1304 N N . GLY B 1 41 ? 38.426 34.464 -12.222 1.00 24.05 38 GLY B N 1
ATOM 1305 C CA . GLY B 1 41 ? 37.618 33.260 -12.288 1.00 22.90 38 GLY B CA 1
ATOM 1306 C C . GLY B 1 41 ? 36.154 33.557 -12.546 1.00 23.18 38 GLY B C 1
ATOM 1307 O O . GLY B 1 41 ? 35.347 32.644 -12.722 1.00 20.09 38 GLY B O 1
ATOM 1308 N N . ALA B 1 42 ? 35.811 34.841 -12.570 1.00 22.15 39 ALA B N 1
ATOM 1309 C CA . ALA B 1 42 ? 34.444 35.265 -12.859 1.00 21.76 39 ALA B CA 1
ATOM 1310 C C . ALA B 1 42 ? 33.979 34.789 -14.226 1.00 21.55 39 ALA B C 1
ATOM 1311 O O . ALA B 1 42 ? 34.747 34.816 -15.210 1.00 21.71 39 ALA B O 1
ATOM 1313 N N . GLY B 1 43 ? 32.737 34.337 -14.302 1.00 21.13 40 GLY B N 1
ATOM 1314 C CA . GLY B 1 43 ? 32.156 33.941 -15.602 1.00 20.71 40 GLY B CA 1
ATOM 1315 C C . GLY B 1 43 ? 32.118 35.116 -16.557 1.00 21.32 40 GLY B C 1
ATOM 1316 O O . GLY B 1 43 ? 31.684 36.217 -16.176 1.00 20.67 40 GLY B O 1
ATOM 1317 N N . LEU B 1 44 ? 32.607 34.907 -17.787 1.00 20.42 41 LEU B N 1
ATOM 1318 C CA . LEU B 1 44 ? 32.668 35.986 -18.805 1.00 21.34 41 LEU B CA 1
ATOM 1319 C C . LEU B 1 44 ? 31.368 36.214 -19.575 1.00 21.72 41 LEU B C 1
ATOM 1320 O O . LEU B 1 44 ? 31.144 37.307 -20.118 1.00 22.78 41 LEU B O 1
ATOM 1325 N N . ILE B 1 45 ? 30.547 35.168 -19.666 1.00 21.99 42 ILE B N 1
ATOM 1326 C CA . ILE B 1 45 ? 29.295 35.203 -20.412 1.00 22.25 42 ILE B CA 1
ATOM 1327 C C . ILE B 1 45 ? 28.246 34.582 -19.501 1.00 22.49 42 ILE B C 1
ATOM 1328 O O . ILE B 1 45 ? 27.972 33.372 -19.539 1.00 23.07 42 ILE B O 1
ATOM 1333 N N . THR B 1 46 ? 27.686 35.421 -18.621 1.00 21.50 43 THR B N 1
ATOM 1334 C CA . THR B 1 46 ? 26.762 34.922 -17.611 1.00 22.57 43 THR B CA 1
ATOM 1335 C C . THR B 1 46 ? 25.274 35.064 -17.973 1.00 21.95 43 THR B C 1
ATOM 1336 O O . THR B 1 46 ? 24.447 34.404 -17.367 1.00 21.37 43 THR B O 1
ATOM 1340 N N . GLY B 1 47 ? 24.938 35.971 -18.885 1.00 21.64 44 GLY B N 1
ATOM 1341 C CA . GLY B 1 47 ? 23.540 36.271 -19.175 1.00 22.36 44 GLY B CA 1
ATOM 1342 C C . GLY B 1 47 ? 22.888 37.093 -18.059 1.00 22.46 44 GLY B C 1
ATOM 1343 O O . GLY B 1 47 ? 21.674 37.161 -17.984 1.00 24.18 44 GLY B O 1
ATOM 1344 N N . LYS B 1 48 ? 23.714 37.668 -17.186 1.00 21.53 45 LYS B N 1
ATOM 1345 C CA . LYS B 1 48 ? 23.283 38.446 -16.022 1.00 21.30 45 LYS B CA 1
ATOM 1346 C C . LYS B 1 48 ? 23.837 39.865 -16.130 1.00 19.52 45 LYS B C 1
ATOM 1347 O O . LYS B 1 48 ? 24.656 40.141 -17.020 1.00 19.46 45 LYS B O 1
ATOM 1353 N N . VAL B 1 49 ? 23.399 40.752 -15.236 1.00 17.54 46 VAL B N 1
ATOM 1354 C CA . VAL B 1 49 ? 23.800 42.175 -15.264 1.00 18.03 46 VAL B CA 1
ATOM 1355 C C . VAL B 1 49 ? 24.884 42.390 -14.217 1.00 19.05 46 VAL B C 1
ATOM 1356 O O . VAL B 1 49 ? 24.653 42.108 -13.045 1.00 19.30 46 VAL B O 1
ATOM 1360 N N . ALA B 1 50 ? 26.055 42.863 -14.644 1.00 18.50 47 ALA B N 1
ATOM 1361 C CA . ALA B 1 50 ? 27.140 43.211 -13.731 1.00 19.02 47 ALA B CA 1
ATOM 1362 C C . ALA B 1 50 ? 27.113 44.714 -13.396 1.00 19.07 47 ALA B C 1
ATOM 1363 O O . ALA B 1 50 ? 27.025 45.561 -14.287 1.00 17.61 47 ALA B O 1
ATOM 1365 N N . GLY B 1 51 ? 27.206 45.041 -12.113 1.00 18.08 48 GLY B N 1
ATOM 1366 C CA . GLY B 1 51 ? 27.343 46.441 -11.690 1.00 19.68 48 GLY B CA 1
ATOM 1367 C C . GLY B 1 51 ? 28.830 46.793 -11.729 1.00 19.73 48 GLY B C 1
ATOM 1368 O O . GLY B 1 51 ? 29.614 46.286 -10.919 1.00 21.66 48 GLY B O 1
ATOM 1369 N N . ILE B 1 52 ? 29.224 47.663 -12.651 1.00 19.39 49 ILE B N 1
ATOM 1370 C CA . ILE B 1 52 ? 30.643 47.908 -12.921 1.00 17.76 49 ILE B CA 1
ATOM 1371 C C . ILE B 1 52 ? 31.084 49.312 -12.538 1.00 18.98 49 ILE B C 1
ATOM 1372 O O . ILE B 1 52 ? 30.275 50.208 -12.256 1.00 16.39 49 ILE B O 1
ATOM 1377 N N . ASP B 1 53 ? 32.397 49.489 -12.481 1.00 18.53 50 ASP B N 1
ATOM 1378 C CA . ASP B 1 53 ? 32.962 50.783 -12.116 1.00 19.39 50 ASP B CA 1
ATOM 1379 C C . ASP B 1 53 ? 33.582 51.439 -13.366 1.00 19.38 50 ASP B C 1
ATOM 1380 O O . ASP B 1 53 ? 33.693 50.788 -14.411 1.00 17.99 50 ASP B O 1
ATOM 1385 N N . PRO B 1 54 ? 33.929 52.741 -13.273 1.00 20.01 51 PRO B N 1
ATOM 1386 C CA . PRO B 1 54 ? 34.382 53.453 -14.449 1.00 20.24 51 PRO B CA 1
ATOM 1387 C C . PRO B 1 54 ? 35.662 52.878 -15.091 1.00 21.01 51 PRO B C 1
ATOM 1388 O O . PRO B 1 54 ? 35.784 52.953 -16.293 1.00 21.34 51 PRO B O 1
ATOM 1392 N N . ALA B 1 55 ? 36.595 52.324 -14.308 1.00 21.67 52 ALA B N 1
ATOM 1393 C CA . ALA B 1 55 ? 37.800 51.689 -14.867 1.00 22.52 52 ALA B CA 1
ATOM 1394 C C . ALA B 1 55 ? 37.467 50.476 -15.733 1.00 22.67 52 ALA B C 1
ATOM 1395 O O . ALA B 1 55 ? 37.989 50.341 -16.830 1.00 22.55 52 ALA B O 1
ATOM 1397 N N . ILE B 1 56 ? 36.620 49.588 -15.221 1.00 22.06 53 ILE B N 1
ATOM 1398 C CA . ILE B 1 56 ? 36.191 48.428 -15.968 1.00 20.79 53 ILE B CA 1
ATOM 1399 C C . ILE B 1 56 ? 35.400 48.861 -17.231 1.00 20.83 53 ILE B C 1
ATOM 1400 O O . ILE B 1 56 ? 35.587 48.291 -18.297 1.00 18.94 53 ILE B O 1
ATOM 1405 N N . LEU B 1 57 ? 34.497 49.839 -17.081 1.00 20.68 54 LEU B N 1
ATOM 1406 C CA . LEU B 1 57 ? 33.732 50.344 -18.227 1.00 20.65 54 LEU B CA 1
ATOM 1407 C C . LEU B 1 57 ? 34.663 50.777 -19.354 1.00 22.24 54 LEU B C 1
ATOM 1408 O O . LEU B 1 57 ? 34.474 50.378 -20.500 1.00 22.51 54 LEU B O 1
ATOM 1413 N N . ALA B 1 58 ? 35.661 51.592 -19.015 1.00 21.65 55 ALA B N 1
ATOM 1414 C CA . ALA B 1 58 ? 36.638 52.087 -19.999 1.00 23.48 55 ALA B CA 1
ATOM 1415 C C . ALA B 1 58 ? 37.281 50.980 -20.855 1.00 24.24 55 ALA B C 1
ATOM 1416 O O . ALA B 1 58 ? 37.402 51.116 -22.074 1.00 25.59 55 ALA B O 1
ATOM 1418 N N . ARG B 1 59 ? 37.698 49.893 -20.217 1.00 25.10 56 ARG B N 1
ATOM 1419 C CA . ARG B 1 59 ? 38.232 48.729 -20.920 1.00 25.51 56 ARG B CA 1
ATOM 1420 C C . ARG B 1 59 ? 37.150 47.996 -21.711 1.00 24.24 56 ARG B C 1
ATOM 1421 O O . ARG B 1 59 ? 37.341 47.677 -22.892 1.00 23.47 56 ARG B O 1
ATOM 1429 N N . ALA B 1 60 ? 36.007 47.744 -21.069 1.00 23.17 57 ALA B N 1
ATOM 1430 C CA . ALA B 1 60 ? 34.986 46.871 -21.688 1.00 22.35 57 ALA B CA 1
ATOM 1431 C C . ALA B 1 60 ? 34.349 47.467 -22.931 1.00 21.97 57 ALA B C 1
ATOM 1432 O O . ALA B 1 60 ? 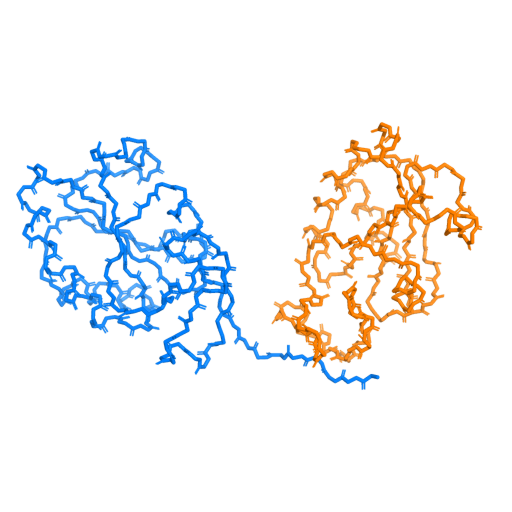33.915 46.747 -23.800 1.00 21.90 57 ALA B O 1
ATOM 1434 N N . GLU B 1 61 ? 34.291 48.786 -23.013 1.00 23.05 58 GLU B N 1
ATOM 1435 C CA . GLU B 1 61 ? 33.820 49.456 -24.242 1.00 24.52 58 GLU B CA 1
ATOM 1436 C C . GLU B 1 61 ? 34.514 48.981 -25.535 1.00 26.15 58 GLU B C 1
ATOM 1437 O O . GLU B 1 61 ? 33.949 49.068 -26.633 1.00 25.26 58 GLU B O 1
ATOM 1443 N N . ARG B 1 62 ? 35.728 48.449 -25.385 1.00 27.13 59 ARG B N 1
ATOM 1444 C CA . ARG B 1 62 ? 36.589 48.109 -26.523 1.00 29.52 59 ARG B CA 1
ATOM 1445 C C . ARG B 1 62 ? 36.470 46.643 -26.918 1.00 29.17 59 ARG B C 1
ATOM 1446 O O . ARG B 1 62 ? 37.141 46.197 -27.845 1.00 30.19 59 ARG B O 1
ATOM 1454 N N . ASP B 1 63 ? 35.626 45.885 -26.226 1.00 28.34 60 ASP B N 1
ATOM 1455 C CA . ASP B 1 63 ? 35.491 44.450 -26.470 1.00 27.37 60 ASP B CA 1
ATOM 1456 C C . ASP B 1 63 ? 34.969 44.041 -27.855 1.00 27.00 60 ASP B C 1
ATOM 1457 O O . ASP B 1 63 ? 34.279 44.819 -28.535 1.00 25.92 60 ASP B O 1
ATOM 1462 N N . ASP B 1 64 ? 35.284 42.796 -28.240 1.00 26.80 61 ASP B N 1
ATOM 1463 C CA . ASP B 1 64 ? 34.840 42.199 -29.501 1.00 26.95 61 ASP B CA 1
ATOM 1464 C C . ASP B 1 64 ? 33.419 41.651 -29.452 1.00 26.74 61 ASP B C 1
ATOM 1465 O O . ASP B 1 64 ? 32.842 41.332 -30.487 1.00 26.48 61 ASP B O 1
ATOM 1470 N N . LEU B 1 65 ? 32.848 41.555 -28.256 1.00 24.67 62 LEU B N 1
ATOM 1471 C CA . LEU B 1 65 ? 31.422 41.274 -28.122 1.00 24.70 62 LEU B CA 1
ATOM 1472 C C . LEU B 1 65 ? 30.717 42.549 -27.667 1.00 23.10 62 LEU B C 1
ATOM 1473 O O . LEU B 1 65 ? 31.209 43.255 -26.768 1.00 22.55 62 LEU B O 1
ATOM 1478 N N . PRO B 1 66 ? 29.585 42.872 -28.311 1.00 22.01 63 PRO B N 1
ATOM 1479 C CA . PRO B 1 66 ? 28.871 44.116 -27.951 1.00 20.97 63 PRO B CA 1
ATOM 1480 C C . PRO B 1 66 ? 28.522 44.190 -26.457 1.00 20.69 63 PRO B C 1
ATOM 1481 O O . PRO B 1 66 ? 28.281 43.149 -25.792 1.00 18.98 63 PRO B O 1
ATOM 1485 N N . LEU B 1 67 ? 28.562 45.412 -25.946 1.00 19.08 64 LEU B N 1
ATOM 1486 C CA . LEU B 1 67 ? 28.337 45.673 -24.539 1.00 19.06 64 LEU B CA 1
ATOM 1487 C C . LEU B 1 67 ? 27.268 46.736 -24.459 1.00 19.11 64 LEU B C 1
ATOM 1488 O O . LEU B 1 67 ? 27.397 47.785 -25.051 1.00 19.08 64 LEU B O 1
ATOM 1493 N N . LEU B 1 68 ? 26.236 46.451 -23.686 1.00 19.29 65 LEU B N 1
ATOM 1494 C CA . LEU B 1 68 ? 25.127 47.365 -23.470 1.00 17.78 65 LEU B CA 1
ATOM 1495 C C . LEU B 1 68 ? 25.125 47.789 -22.000 1.00 18.52 65 LEU B C 1
ATOM 1496 O O . LEU B 1 68 ? 25.047 46.947 -21.067 1.00 16.79 65 LEU B O 1
ATOM 1501 N N . VAL B 1 69 ? 25.195 49.099 -21.797 1.00 16.66 66 VAL B N 1
ATOM 1502 C CA . VAL B 1 69 ? 25.410 49.641 -20.449 1.00 16.88 66 VAL B CA 1
ATOM 1503 C C . VAL B 1 69 ? 24.220 50.501 -20.031 1.00 15.16 66 VAL B C 1
ATOM 1504 O O . VAL B 1 69 ? 23.850 51.442 -20.735 1.00 17.00 66 VAL B O 1
ATOM 1508 N N . ASP B 1 70 ? 23.620 50.165 -18.895 1.00 14.77 67 ASP B N 1
ATOM 1509 C CA . ASP B 1 70 ? 22.537 50.959 -18.292 1.00 14.87 67 ASP B CA 1
ATOM 1510 C C . ASP B 1 70 ? 23.164 51.965 -17.324 1.00 15.64 67 ASP B C 1
ATOM 1511 O O . ASP B 1 70 ? 23.702 51.583 -16.273 1.00 15.49 67 ASP B O 1
ATOM 1516 N N . PHE B 1 71 ? 23.102 53.247 -17.681 1.00 16.04 68 PHE B N 1
ATOM 1517 C CA . PHE B 1 71 ? 23.520 54.341 -16.786 1.00 15.20 68 PHE B CA 1
ATOM 1518 C C . PHE B 1 71 ? 22.315 54.684 -15.941 1.00 15.65 68 PHE B C 1
ATOM 1519 O O . PHE B 1 71 ? 21.284 55.159 -16.450 1.00 17.49 68 PHE B O 1
ATOM 1527 N N . TRP B 1 72 ? 22.409 54.395 -14.654 1.00 15.24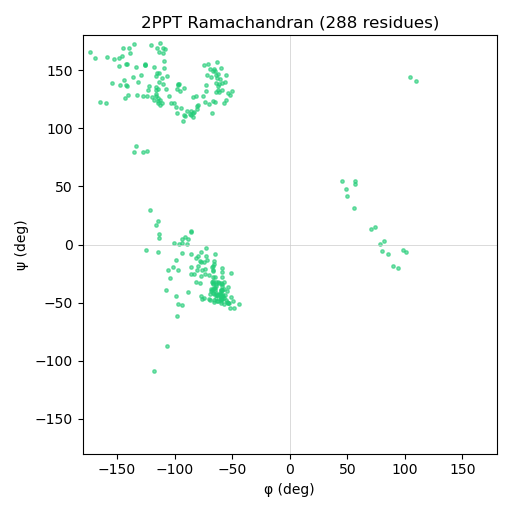 69 TRP B N 1
ATOM 1528 C CA . TRP B 1 72 ? 21.267 54.459 -13.777 1.00 16.86 69 TRP B CA 1
ATOM 1529 C C . TRP B 1 72 ? 21.612 55.146 -12.453 1.00 16.44 69 TRP B C 1
ATOM 1530 O O . TRP B 1 72 ? 22.789 55.429 -12.166 1.00 18.05 69 TRP B O 1
ATOM 1541 N N . ALA B 1 73 ? 20.586 55.387 -11.640 1.00 17.16 70 ALA B N 1
ATOM 1542 C CA . ALA B 1 73 ? 20.800 55.822 -10.256 1.00 18.63 70 ALA B CA 1
ATOM 1543 C C . ALA B 1 73 ? 19.640 55.440 -9.370 1.00 17.94 70 ALA B C 1
ATOM 1544 O O . ALA B 1 73 ? 18.467 55.524 -9.818 1.00 18.27 70 ALA B O 1
ATOM 1546 N N . PRO B 1 74 ? 19.931 54.974 -8.131 1.00 17.64 71 PRO B N 1
ATOM 1547 C CA . PRO B 1 74 ? 18.878 54.413 -7.317 1.00 18.63 71 PRO B CA 1
ATOM 1548 C C . PRO B 1 74 ? 17.817 55.415 -6.862 1.00 19.04 71 PRO B C 1
ATOM 1549 O O . PRO B 1 74 ? 16.731 54.988 -6.500 1.00 18.14 71 PRO B O 1
ATOM 1553 N N . TRP B 1 75 ? 18.123 56.713 -6.905 1.00 18.49 72 TRP B N 1
ATOM 1554 C CA . TRP B 1 75 ? 17.130 57.740 -6.496 1.00 19.09 72 TRP B CA 1
ATOM 1555 C C . TRP B 1 75 ? 16.025 57.930 -7.545 1.00 18.87 72 TRP B C 1
ATOM 1556 O O . TRP B 1 75 ? 14.984 58.506 -7.244 1.00 18.65 72 TRP B O 1
ATOM 1567 N N . CYS B 1 76 ? 16.272 57.424 -8.755 1.00 18.76 73 CYS B N 1
ATOM 1568 C CA . CYS B 1 76 ? 15.407 57.604 -9.917 1.00 19.23 73 CYS B CA 1
ATOM 1569 C C . CYS B 1 76 ? 14.393 56.464 -10.029 1.00 20.30 73 CYS B C 1
ATOM 1570 O O . CYS B 1 76 ? 14.773 55.322 -10.258 1.00 18.76 73 CYS B O 1
ATOM 1573 N N . GLY B 1 77 ? 13.103 56.775 -9.818 1.00 20.23 74 GLY B N 1
ATOM 1574 C CA . GLY B 1 77 ? 12.015 55.776 -9.859 1.00 20.72 74 GLY B CA 1
ATOM 1575 C C . GLY B 1 77 ? 11.969 54.924 -11.124 1.00 21.60 74 GLY B C 1
ATOM 1576 O O . GLY B 1 77 ? 11.899 53.693 -11.040 1.00 21.19 74 GLY B O 1
ATOM 1577 N N . PRO B 1 78 ? 12.001 55.565 -12.304 1.00 20.96 75 PRO B N 1
ATOM 1578 C CA . PRO B 1 78 ? 12.076 54.808 -13.573 1.00 21.21 75 PRO B CA 1
ATOM 1579 C C . PRO B 1 78 ? 13.299 53.874 -13.658 1.00 20.68 75 PRO B C 1
ATOM 1580 O O . PRO B 1 78 ? 13.174 52.768 -14.177 1.00 20.53 75 PRO B O 1
ATOM 1584 N N . CYS B 1 79 ? 14.453 54.303 -13.145 1.00 19.02 76 CYS B N 1
ATOM 1585 C CA . CYS B 1 79 ? 15.630 53.383 -13.025 1.00 19.84 76 CYS B CA 1
ATOM 1586 C C . CYS B 1 79 ? 15.382 52.137 -12.163 1.00 20.01 76 CYS B C 1
ATOM 1587 O O . CYS B 1 79 ? 15.815 51.049 -12.528 1.00 19.57 76 CYS B O 1
ATOM 1590 N N . ARG B 1 80 ? 14.758 52.315 -10.995 1.00 19.12 77 ARG B N 1
ATOM 1591 C CA . ARG B 1 80 ? 14.392 51.207 -10.124 1.00 20.14 77 ARG B CA 1
ATOM 1592 C C . ARG B 1 80 ? 13.420 50.238 -10.815 1.00 20.16 77 ARG B C 1
ATOM 1593 O O . ARG B 1 80 ? 13.571 49.016 -10.728 1.00 20.02 77 ARG B O 1
ATOM 1601 N N . GLN B 1 81 ? 12.455 50.805 -11.524 1.00 20.38 78 GLN B N 1
ATOM 1602 C CA . GLN B 1 81 ? 11.499 50.038 -12.329 1.00 22.30 78 GLN B CA 1
ATOM 1603 C C . GLN B 1 81 ? 12.196 49.320 -13.485 1.00 20.34 78 GLN B C 1
ATOM 1604 O O . GLN B 1 81 ? 11.809 48.208 -13.844 1.00 20.89 78 GLN B O 1
ATOM 1610 N N . MET B 1 82 ? 13.192 49.968 -14.077 1.00 18.41 79 MET B N 1
ATOM 1611 C CA . MET B 1 82 ? 13.884 49.418 -15.237 1.00 18.01 79 MET B CA 1
ATOM 1612 C C . MET B 1 82 ? 14.806 48.253 -14.855 1.00 18.75 79 MET B C 1
ATOM 1613 O O . MET B 1 82 ? 15.075 47.380 -15.687 1.00 17.34 79 MET B O 1
ATOM 1618 N N . ALA B 1 83 ? 15.261 48.224 -13.594 1.00 17.32 80 ALA B N 1
ATOM 1619 C CA . ALA B 1 83 ? 16.280 47.213 -13.190 1.00 16.98 80 ALA B CA 1
ATOM 1620 C C . ALA B 1 83 ? 15.885 45.747 -13.509 1.00 17.45 80 ALA B C 1
ATOM 1621 O O . ALA B 1 83 ? 16.679 44.996 -14.099 1.00 17.14 80 ALA B O 1
ATOM 1623 N N . PRO B 1 84 ? 14.676 45.311 -13.112 1.00 17.62 81 PRO B N 1
ATOM 1624 C CA . PRO B 1 84 ? 14.375 43.914 -13.471 1.00 18.68 81 PRO B CA 1
ATOM 1625 C C . PRO B 1 84 ? 14.083 43.720 -14.953 1.00 18.34 81 PRO B C 1
ATOM 1626 O O . PRO B 1 84 ? 14.292 42.606 -15.461 1.00 17.61 81 PRO B O 1
ATOM 1630 N N . GLN B 1 85 ? 13.702 44.793 -15.674 1.00 18.72 82 GLN B N 1
ATOM 1631 C CA . GLN B 1 85 ? 13.574 44.688 -17.152 1.00 18.56 82 GLN B CA 1
ATOM 1632 C C . GLN B 1 85 ? 14.944 44.510 -17.822 1.00 17.71 82 GLN B C 1
ATOM 1633 O O . GLN B 1 85 ? 15.076 43.772 -18.827 1.00 17.64 82 GLN B O 1
ATOM 1639 N N . PHE B 1 86 ? 15.947 45.212 -17.299 1.00 16.75 83 PHE B N 1
ATOM 1640 C CA . PHE B 1 86 ? 17.323 45.104 -17.813 1.00 16.37 83 PHE B CA 1
ATOM 1641 C C . PHE B 1 86 ? 17.893 43.684 -17.547 1.00 16.64 83 PHE B C 1
ATOM 1642 O O . PHE B 1 86 ? 18.592 43.104 -18.413 1.00 15.86 83 PHE B O 1
ATOM 1650 N N . GLN B 1 87 ? 17.554 43.109 -16.377 1.00 16.58 84 GLN B N 1
ATOM 1651 C CA . GLN B 1 87 ? 17.927 41.710 -16.069 1.00 18.31 84 GLN B CA 1
ATOM 1652 C C . GLN B 1 87 ? 17.240 40.721 -17.050 1.00 17.83 84 GLN B C 1
ATOM 1653 O O . GLN B 1 87 ? 17.857 39.753 -17.517 1.00 17.57 84 GLN B O 1
ATOM 1659 N N . ALA B 1 88 ? 15.974 40.962 -17.343 1.00 18.31 85 ALA B N 1
ATOM 1660 C CA . ALA B 1 88 ? 15.245 40.126 -18.352 1.00 18.80 85 ALA B CA 1
ATOM 1661 C C . ALA B 1 88 ? 15.923 40.208 -19.714 1.00 18.71 85 ALA B C 1
ATOM 1662 O O . ALA B 1 88 ? 16.157 39.179 -20.341 1.00 18.38 85 ALA B O 1
ATOM 1664 N N . ALA B 1 89 ? 16.254 41.431 -20.145 1.00 16.72 86 ALA B N 1
ATOM 1665 C CA . ALA B 1 89 ? 17.003 41.654 -21.407 1.00 17.19 86 ALA B CA 1
ATOM 1666 C C . ALA B 1 89 ? 18.336 40.892 -21.431 1.00 17.03 86 ALA B C 1
ATOM 1667 O O . ALA B 1 89 ? 18.727 40.288 -22.454 1.00 15.71 86 ALA B O 1
ATOM 1669 N N . ALA B 1 90 ? 19.058 40.928 -20.301 1.00 16.90 87 ALA B N 1
ATOM 1670 C CA . ALA B 1 90 ? 20.334 40.230 -20.188 1.00 16.35 87 ALA B CA 1
ATOM 1671 C C . ALA B 1 90 ? 20.136 38.726 -20.411 1.00 17.29 87 ALA B C 1
ATOM 1672 O O . ALA B 1 90 ? 20.902 38.092 -21.165 1.00 17.87 87 ALA B O 1
ATOM 1674 N N . ALA B 1 91 ? 19.130 38.142 -19.773 1.00 17.56 88 ALA B N 1
ATOM 1675 C CA . ALA B 1 91 ? 18.893 36.688 -20.010 1.00 19.44 88 ALA B CA 1
ATOM 1676 C C . ALA B 1 91 ? 18.646 36.387 -21.520 1.00 20.37 88 ALA B C 1
ATOM 1677 O O . ALA B 1 91 ? 19.200 35.428 -22.097 1.00 20.70 88 ALA B O 1
ATOM 1679 N N . THR B 1 92 ? 17.822 37.223 -22.144 1.00 20.65 89 THR B N 1
ATOM 1680 C CA . THR B 1 92 ? 17.414 37.040 -23.525 1.00 21.12 89 THR B CA 1
ATOM 1681 C C . THR B 1 92 ? 18.609 37.184 -24.468 1.00 21.10 89 THR B C 1
ATOM 1682 O O . THR B 1 92 ? 18.759 36.410 -25.435 1.00 20.86 89 THR B O 1
ATOM 1686 N N . LEU B 1 93 ? 19.494 38.139 -24.170 1.00 20.41 90 LEU B N 1
ATOM 1687 C CA . LEU B 1 93 ? 20.616 38.448 -25.040 1.00 19.98 90 LEU B CA 1
ATOM 1688 C C . LEU B 1 93 ? 21.913 37.671 -24.736 1.00 20.40 90 LEU B C 1
ATOM 1689 O O . LEU B 1 93 ? 22.943 37.939 -25.327 1.00 20.65 90 LEU B O 1
ATOM 1694 N N . ALA B 1 94 ? 21.839 36.724 -23.825 1.00 19.61 91 ALA B N 1
ATOM 1695 C CA . ALA B 1 94 ? 23.004 36.000 -23.349 1.00 20.63 91 ALA B CA 1
ATOM 1696 C C . ALA B 1 94 ? 23.751 35.368 -24.530 1.00 22.24 91 ALA B C 1
ATOM 1697 O O . ALA B 1 94 ? 23.139 34.707 -25.367 1.00 21.75 91 ALA B O 1
ATOM 1699 N N . GLY B 1 95 ? 25.037 35.684 -24.644 1.00 22.21 92 GLY B N 1
ATOM 1700 C CA . GLY B 1 95 ? 25.853 35.129 -25.721 1.00 24.90 92 GLY B CA 1
ATOM 1701 C C . GLY B 1 95 ? 25.934 36.012 -26.934 1.00 25.34 92 GLY B C 1
ATOM 1702 O O . GLY B 1 95 ? 26.861 35.883 -27.714 1.00 26.30 92 GLY B O 1
ATOM 1703 N N . GLN B 1 96 ? 24.979 36.929 -27.076 1.00 25.42 93 GLN B N 1
ATOM 1704 C CA . GLN B 1 96 ? 25.002 37.924 -28.142 1.00 25.07 93 GLN B CA 1
ATOM 1705 C C . GLN B 1 96 ? 25.541 39.281 -27.672 1.00 23.41 93 GLN B C 1
ATOM 1706 O O . GLN B 1 96 ? 26.336 39.912 -28.351 1.00 22.43 93 GLN B O 1
ATOM 1712 N N . VAL B 1 97 ? 25.093 39.724 -26.497 1.00 21.80 94 VAL B N 1
ATOM 1713 C CA . VAL B 1 97 ? 25.427 41.050 -25.988 1.00 20.24 94 VAL B CA 1
ATOM 1714 C C . VAL B 1 97 ? 25.613 40.855 -24.470 1.00 20.04 94 VAL B C 1
ATOM 1715 O O . VAL B 1 97 ? 24.856 40.117 -23.825 1.00 20.08 94 VAL B O 1
ATOM 1719 N N . ARG B 1 98 ? 26.640 41.471 -23.917 1.00 18.79 95 ARG B N 1
ATOM 1720 C CA . ARG B 1 98 ? 26.798 41.485 -22.463 1.00 19.05 95 ARG B CA 1
ATOM 1721 C C . ARG B 1 98 ? 26.252 42.779 -21.904 1.00 17.93 95 ARG B C 1
ATOM 1722 O O . ARG B 1 98 ? 26.462 43.856 -22.469 1.00 18.44 95 ARG B O 1
ATOM 1730 N N . LEU B 1 99 ? 25.550 42.651 -20.784 1.00 17.81 96 LEU B N 1
ATOM 1731 C CA . LEU B 1 99 ? 24.899 43.775 -20.120 1.00 17.14 96 LEU B CA 1
ATOM 1732 C C . LEU B 1 99 ? 25.588 44.133 -18.789 1.00 17.18 96 LEU B C 1
ATOM 1733 O O . LEU B 1 99 ? 25.987 43.248 -18.005 1.00 16.26 96 LEU B O 1
ATOM 1738 N N . ALA B 1 100 ? 25.730 45.430 -18.577 1.00 15.97 97 ALA B N 1
ATOM 1739 C CA . ALA B 1 100 ? 26.284 45.980 -17.356 1.00 16.24 97 ALA B CA 1
ATOM 1740 C C . ALA B 1 100 ? 25.541 47.236 -16.980 1.00 16.08 97 ALA B C 1
ATOM 1741 O O . ALA B 1 100 ? 24.953 47.892 -17.833 1.00 14.96 97 ALA B O 1
ATOM 1743 N N . LYS B 1 101 ? 25.566 47.574 -15.698 1.00 14.84 98 LYS B N 1
ATOM 1744 C CA . LYS B 1 101 ? 24.964 48.829 -15.254 1.00 16.03 98 LYS B CA 1
ATOM 1745 C C . LYS B 1 101 ? 26.044 49.605 -14.481 1.00 16.27 98 LYS B C 1
ATOM 1746 O O . LYS B 1 101 ? 27.007 49.018 -13.936 1.00 15.44 98 LYS B O 1
ATOM 1752 N N . ILE B 1 102 ? 25.888 50.926 -14.436 1.00 16.62 99 ILE B N 1
ATOM 1753 C CA . ILE B 1 102 ? 26.815 51.742 -13.659 1.00 16.09 99 ILE B CA 1
ATOM 1754 C C . ILE B 1 102 ? 26.064 52.849 -12.953 1.00 16.30 99 ILE B C 1
ATOM 1755 O O . ILE B 1 102 ? 25.250 53.573 -13.568 1.00 17.00 99 ILE B O 1
ATOM 1760 N N . ASP B 1 103 ? 26.304 52.943 -11.651 1.00 16.25 100 ASP B N 1
ATOM 1761 C CA . ASP B 1 103 ? 25.506 53.807 -10.754 1.00 18.50 100 ASP B CA 1
ATOM 1762 C C . ASP B 1 103 ? 26.130 55.207 -10.880 1.00 18.26 100 ASP B C 1
ATOM 1763 O O . ASP B 1 103 ? 27.297 55.445 -10.449 1.00 19.85 100 ASP B O 1
ATOM 1768 N N . THR B 1 104 ? 25.393 56.117 -11.520 1.00 17.85 101 THR B N 1
ATOM 1769 C CA . THR B 1 104 ? 25.916 57.457 -11.830 1.00 18.85 101 THR B CA 1
ATOM 1770 C C . THR B 1 104 ? 25.886 58.374 -10.596 1.00 19.45 101 THR B C 1
ATOM 1771 O O . THR B 1 104 ? 26.466 59.461 -10.602 1.00 19.66 101 THR B O 1
ATOM 1775 N N . GLN B 1 105 ? 25.163 57.947 -9.570 1.00 18.75 102 GLN B N 1
ATOM 1776 C CA . GLN B 1 105 ? 25.280 58.583 -8.252 1.00 19.56 102 GLN B CA 1
ATOM 1777 C C . GLN B 1 105 ? 26.579 58.143 -7.540 1.00 19.59 102 GLN B C 1
ATOM 1778 O O . GLN B 1 105 ? 27.319 58.973 -7.019 1.00 19.30 102 GLN B O 1
ATOM 1784 N N . ALA B 1 106 ? 26.862 56.847 -7.535 1.00 18.80 103 ALA B N 1
ATOM 1785 C CA . ALA B 1 106 ? 28.068 56.318 -6.899 1.00 19.01 103 ALA B CA 1
ATOM 1786 C C . ALA B 1 106 ? 29.312 56.787 -7.649 1.00 19.50 103 ALA B C 1
ATOM 1787 O O . ALA B 1 106 ? 30.362 56.977 -7.041 1.00 19.12 103 ALA B O 1
ATOM 1789 N N . HIS B 1 107 ? 29.168 56.976 -8.965 1.00 18.40 104 HIS B N 1
ATOM 1790 C CA . HIS B 1 107 ? 30.268 57.375 -9.840 1.00 19.40 104 HIS B CA 1
ATOM 1791 C C . HIS B 1 107 ? 29.885 58.647 -10.579 1.00 21.13 104 HIS B C 1
ATOM 1792 O O . HIS B 1 107 ? 29.449 58.595 -11.754 1.00 21.18 104 HIS B O 1
ATOM 1799 N N . PRO B 1 108 ? 30.017 59.804 -9.886 1.00 22.28 105 PRO B N 1
ATOM 1800 C CA . PRO B 1 108 ? 29.370 61.024 -10.335 1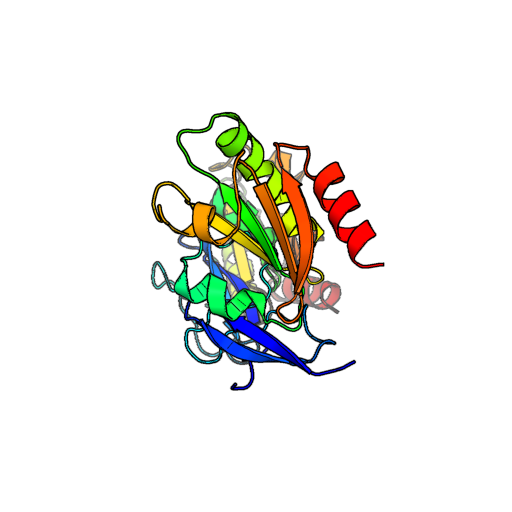.00 24.06 105 PRO B CA 1
ATOM 1801 C C . PRO B 1 108 ? 29.941 61.745 -11.565 1.00 23.74 105 PRO B C 1
ATOM 1802 O O . PRO B 1 108 ? 29.349 62.720 -12.000 1.00 24.44 105 PRO B O 1
ATOM 1806 N N . ALA B 1 109 ? 31.041 61.254 -12.118 1.00 24.61 106 ALA B N 1
ATOM 1807 C CA . ALA B 1 109 ? 31.667 61.846 -13.299 1.00 26.00 106 ALA B CA 1
ATOM 1808 C C . ALA B 1 109 ? 31.351 61.073 -14.579 1.00 25.94 106 ALA B C 1
ATOM 1809 O O . ALA B 1 109 ? 31.460 61.628 -15.686 1.00 25.18 106 ALA B O 1
ATOM 1811 N N . VAL B 1 110 ? 30.931 59.802 -14.441 1.00 25.67 107 VAL B N 1
ATOM 1812 C CA . VAL B 1 110 ? 30.756 58.922 -15.624 1.00 25.15 107 VAL B CA 1
ATOM 1813 C C . VAL B 1 110 ? 29.645 59.408 -16.589 1.00 25.00 107 VAL B C 1
ATOM 1814 O O . VAL B 1 110 ? 29.776 59.291 -17.812 1.00 24.22 107 VAL B O 1
ATOM 1818 N N . ALA B 1 111 ? 28.587 60.005 -16.045 1.00 24.83 108 ALA B N 1
ATOM 1819 C CA . ALA B 1 111 ? 27.473 60.482 -16.883 1.00 25.67 108 ALA B CA 1
ATOM 1820 C C . ALA B 1 111 ? 27.935 61.635 -17.791 1.00 26.64 108 ALA B C 1
ATOM 1821 O O . ALA B 1 111 ? 27.692 61.609 -19.004 1.00 26.64 108 ALA B O 1
ATOM 1823 N N . GLY B 1 112 ? 28.624 62.614 -17.209 1.00 27.26 109 GLY B N 1
ATOM 1824 C CA . GLY B 1 112 ? 29.188 63.739 -17.985 1.00 28.02 109 GLY B CA 1
ATOM 1825 C C . GLY B 1 112 ? 30.160 63.261 -19.052 1.00 28.47 109 GLY B C 1
ATOM 1826 O O . GLY B 1 112 ? 30.109 63.703 -20.212 1.00 28.86 109 GLY B O 1
ATOM 1827 N N . ARG B 1 113 ? 31.008 62.300 -18.691 1.00 28.21 110 ARG B N 1
ATOM 1828 C CA . ARG B 1 113 ? 31.975 61.751 -19.638 1.00 29.30 110 ARG B CA 1
ATOM 1829 C C . ARG B 1 113 ? 31.344 60.982 -20.810 1.00 28.62 110 ARG B C 1
ATOM 1830 O O . ARG B 1 113 ? 32.014 60.720 -21.815 1.00 28.37 110 ARG B O 1
ATOM 1838 N N . HIS B 1 114 ? 30.057 60.654 -20.686 1.00 27.29 111 HIS B N 1
ATOM 1839 C CA . HIS B 1 114 ? 29.321 59.948 -21.748 1.00 27.29 111 HIS B CA 1
ATOM 1840 C C . HIS B 1 114 ? 28.179 60.753 -22.349 1.00 26.49 111 HIS B C 1
ATOM 1841 O O . HIS B 1 114 ? 27.333 60.202 -23.046 1.00 26.59 111 HIS B O 1
ATOM 1848 N N . ARG B 1 115 ? 28.192 62.067 -22.115 1.00 27.31 112 ARG B N 1
ATOM 1849 C CA . ARG B 1 115 ? 27.171 62.993 -22.623 1.00 28.23 112 ARG B CA 1
ATOM 1850 C C . ARG B 1 115 ? 25.759 62.571 -22.200 1.00 28.82 112 ARG B C 1
ATOM 1851 O O . ARG B 1 115 ? 24.802 62.771 -22.943 1.00 28.56 112 ARG B O 1
ATOM 1859 N N . ILE B 1 116 ? 25.653 61.942 -21.028 1.00 28.81 113 ILE B N 1
ATOM 1860 C CA . ILE B 1 116 ? 24.375 61.446 -20.514 1.00 29.19 113 ILE B CA 1
ATOM 1861 C C . ILE B 1 116 ? 23.633 62.593 -19.870 1.00 30.40 113 ILE B C 1
ATOM 1862 O O . ILE B 1 116 ? 24.184 63.264 -18.996 1.00 29.74 113 ILE B O 1
ATOM 1867 N N . GLN B 1 117 ? 22.384 62.799 -20.270 1.00 31.47 114 GLN B N 1
ATOM 1868 C CA . GLN B 1 117 ? 21.498 63.659 -19.494 1.00 34.06 114 GLN B CA 1
ATOM 1869 C C . GLN B 1 117 ? 20.446 62.846 -18.735 1.00 32.88 114 GLN B C 1
ATOM 1870 O O . GLN B 1 117 ? 20.637 62.493 -17.580 1.00 34.58 114 GLN B O 1
ATOM 1876 N N . GLY B 1 118 ? 19.327 62.554 -19.381 1.00 32.13 115 GLY B N 1
ATOM 1877 C CA . GLY B 1 118 ? 18.301 61.726 -18.762 1.00 29.60 115 GLY B CA 1
ATOM 1878 C C . GLY B 1 118 ? 18.788 60.314 -18.447 1.00 27.61 115 GLY B C 1
ATOM 1879 O O . GLY B 1 118 ? 19.625 59.770 -19.164 1.00 26.68 115 GLY B O 1
ATOM 1880 N N . ILE B 1 119 ? 18.264 59.752 -17.353 1.00 25.32 116 ILE B N 1
ATOM 1881 C CA . ILE B 1 119 ? 18.442 58.341 -16.996 1.00 23.91 116 ILE B CA 1
ATOM 1882 C C . ILE B 1 119 ? 17.054 57.687 -16.787 1.00 23.31 116 ILE B C 1
ATOM 1883 O O . ILE B 1 119 ? 16.095 58.394 -16.487 1.00 22.59 116 ILE B O 1
ATOM 1888 N N . PRO B 1 120 ? 16.945 56.347 -16.964 1.00 22.32 117 PRO B N 1
ATOM 1889 C CA . PRO B 1 120 ? 18.033 55.462 -17.379 1.00 22.78 117 PRO B CA 1
ATOM 1890 C C . PRO B 1 120 ? 18.441 55.785 -18.806 1.00 22.33 117 PRO B C 1
ATOM 1891 O O . PRO B 1 120 ? 17.619 56.259 -19.596 1.00 23.03 117 PRO B O 1
ATOM 1895 N N . ALA B 1 121 ? 19.710 55.573 -19.101 1.00 21.43 118 ALA B N 1
ATOM 1896 C CA . ALA B 1 121 ? 20.217 55.773 -20.438 1.00 21.17 118 ALA B CA 1
ATOM 1897 C C . ALA B 1 121 ? 20.947 54.497 -20.750 1.00 20.96 118 ALA B C 1
ATOM 1898 O O . ALA B 1 121 ? 21.532 53.884 -19.856 1.00 20.13 118 ALA B O 1
ATOM 1900 N N . PHE B 1 122 ? 20.905 54.090 -22.014 1.00 19.51 119 PHE B N 1
ATOM 1901 C CA . PHE B 1 122 ? 21.554 52.875 -22.457 1.00 20.59 119 PHE B CA 1
ATOM 1902 C C . PHE B 1 122 ? 22.507 53.264 -23.573 1.00 21.18 119 PHE B C 1
ATOM 1903 O O . PHE B 1 122 ? 22.135 54.061 -24.448 1.00 21.88 119 PHE B O 1
ATOM 1911 N N . ILE B 1 123 ? 23.737 52.763 -23.505 1.00 20.25 120 ILE B N 1
ATOM 1912 C CA . ILE B 1 123 ? 24.684 52.884 -24.612 1.00 19.80 120 ILE B CA 1
ATOM 1913 C C . ILE B 1 123 ? 25.152 51.503 -25.013 1.00 19.71 120 ILE B C 1
ATOM 1914 O O . ILE B 1 123 ? 25.554 50.682 -24.158 1.00 18.70 120 ILE B O 1
ATOM 1919 N N . LEU B 1 124 ? 25.042 51.227 -26.314 1.00 19.02 121 LEU B N 1
ATOM 1920 C CA . LEU B 1 124 ? 25.520 49.979 -26.904 1.00 19.89 121 LEU B CA 1
ATOM 1921 C C . LEU B 1 124 ? 26.892 50.220 -27.553 1.00 19.99 121 LEU B C 1
ATOM 1922 O O . LEU B 1 124 ? 27.009 51.042 -28.475 1.00 20.92 121 LEU B O 1
ATOM 1927 N N . PHE B 1 125 ? 27.918 49.525 -27.050 1.00 20.12 122 PHE B N 1
ATOM 1928 C CA . PHE B 1 125 ? 29.309 49.650 -27.523 1.00 20.94 122 PHE B CA 1
ATOM 1929 C C . PHE B 1 125 ? 29.718 48.389 -28.277 1.00 22.18 122 PHE B C 1
ATOM 1930 O O . PHE B 1 125 ? 29.122 47.326 -28.094 1.00 21.98 122 PHE B O 1
ATOM 1938 N N . HIS B 1 126 ? 30.731 48.520 -29.140 1.00 23.67 123 HIS B N 1
ATOM 1939 C CA . HIS B 1 126 ? 31.355 47.378 -29.817 1.00 26.33 123 HIS B CA 1
ATOM 1940 C C . HIS B 1 126 ? 32.682 47.855 -30.399 1.00 26.78 123 HIS B C 1
ATOM 1941 O O . HIS B 1 126 ? 32.702 48.833 -31.173 1.00 26.39 123 HIS B O 1
ATOM 1948 N N . LYS B 1 127 ? 33.777 47.201 -30.004 1.00 27.40 124 LYS B N 1
ATOM 1949 C CA . LYS B 1 127 ? 35.162 47.534 -30.474 1.00 29.34 124 LYS B CA 1
ATOM 1950 C C . LYS B 1 127 ? 35.519 49.024 -30.372 1.00 30.45 124 LYS B C 1
ATOM 1951 O O . LYS B 1 127 ? 36.128 49.616 -31.283 1.00 31.40 124 LYS B O 1
ATOM 1957 N N . GLY B 1 128 ? 35.123 49.632 -29.257 1.00 30.44 125 GLY B N 1
ATOM 1958 C CA . GLY B 1 128 ? 35.459 51.029 -28.968 1.00 30.45 125 GLY B CA 1
ATOM 1959 C C . GLY B 1 128 ? 34.546 52.029 -29.650 1.00 31.56 125 GLY B C 1
ATOM 1960 O O . GLY B 1 128 ? 34.757 53.238 -29.536 1.00 32.09 125 GLY B O 1
ATOM 1961 N N . ARG B 1 129 ? 33.536 51.540 -30.362 1.00 31.12 126 ARG B N 1
ATOM 1962 C CA . ARG B 1 129 ? 32.579 52.419 -31.036 1.00 32.37 126 ARG B CA 1
ATOM 1963 C C . ARG B 1 129 ? 31.240 52.403 -30.305 1.00 31.56 126 ARG B C 1
ATOM 1964 O O . ARG B 1 129 ? 30.816 51.373 -29.800 1.00 30.92 126 ARG B O 1
ATOM 1972 N N . GLU B 1 130 ? 30.567 53.543 -30.276 1.00 30.97 127 GLU B N 1
ATOM 1973 C CA . GLU B 1 130 ? 29.186 53.591 -29.844 1.00 30.08 127 GLU B CA 1
ATOM 1974 C C . GLU B 1 130 ? 28.298 53.216 -31.036 1.00 30.64 127 GLU B C 1
ATOM 1975 O O . GLU B 1 130 ? 28.246 53.943 -32.042 1.00 30.10 127 GLU B O 1
ATOM 1981 N N . LEU B 1 131 ? 27.619 52.079 -30.933 1.00 28.77 128 LEU B N 1
ATOM 1982 C CA . LEU B 1 131 ? 26.648 51.664 -31.957 1.00 29.44 128 LEU B CA 1
ATOM 1983 C C . LEU B 1 131 ? 25.302 52.388 -31.847 1.00 29.34 128 LEU B C 1
ATOM 1984 O O . LEU B 1 131 ? 24.624 52.617 -32.852 1.00 30.06 128 LEU B O 1
ATOM 1989 N N . ALA B 1 132 ? 24.882 52.711 -30.629 1.00 27.66 129 ALA B N 1
ATOM 1990 C CA . ALA B 1 132 ? 23.537 53.237 -30.412 1.00 26.46 129 ALA B CA 1
ATOM 1991 C C . ALA B 1 132 ? 23.451 53.755 -28.997 1.00 26.63 129 ALA B C 1
ATOM 1992 O O . ALA B 1 132 ? 24.214 53.337 -28.130 1.00 25.75 129 ALA B O 1
ATOM 1994 N N . ARG B 1 133 ? 22.463 54.607 -28.784 1.00 26.69 130 ARG B N 1
ATOM 1995 C CA . ARG B 1 133 ? 22.181 55.226 -27.492 1.00 27.09 130 ARG B CA 1
ATOM 1996 C C . ARG B 1 133 ? 20.677 55.318 -27.439 1.00 26.48 130 ARG B C 1
ATOM 1997 O O . ARG B 1 133 ? 20.042 55.593 -28.476 1.00 25.39 130 ARG B O 1
ATOM 2005 N N . ALA B 1 134 ? 20.097 55.082 -26.262 1.00 24.72 131 ALA B N 1
ATOM 2006 C CA . ALA B 1 134 ? 18.665 55.350 -26.009 1.00 24.94 131 ALA B CA 1
ATOM 2007 C C . ALA B 1 134 ? 18.518 55.900 -24.592 1.00 25.45 131 ALA B C 1
ATOM 2008 O O . ALA B 1 134 ? 19.377 55.637 -23.720 1.00 24.84 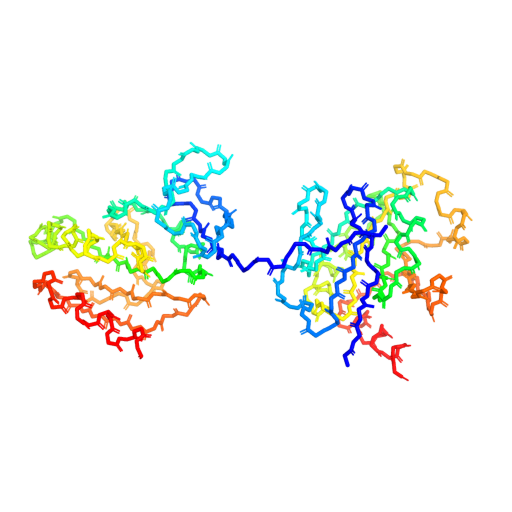131 ALA B O 1
ATOM 2010 N N . ALA B 1 135 ? 17.453 56.661 -24.350 1.00 25.35 132 ALA B N 1
ATOM 2011 C CA . ALA B 1 135 ? 17.188 57.190 -23.009 1.00 25.74 132 ALA B CA 1
ATOM 2012 C C . ALA B 1 135 ? 15.732 56.948 -22.610 1.00 25.69 132 ALA B C 1
ATOM 2013 O O . ALA B 1 135 ? 14.827 57.045 -23.452 1.00 25.52 132 ALA B O 1
ATOM 2015 N N . GLY B 1 136 ? 15.522 56.589 -21.344 1.00 23.57 133 GLY B N 1
ATOM 2016 C CA . GLY B 1 136 ? 14.198 56.385 -20.767 1.00 23.64 133 GLY B CA 1
ATOM 2017 C C . GLY B 1 136 ? 13.886 54.901 -20.599 1.00 23.54 133 GLY B C 1
ATOM 2018 O O . GLY B 1 136 ? 14.266 54.094 -21.442 1.00 23.56 133 GLY B O 1
ATOM 2019 N N . ALA B 1 137 ? 13.173 54.555 -19.531 1.00 23.64 134 ALA B N 1
ATOM 2020 C CA . ALA B 1 137 ? 12.766 53.170 -19.269 1.00 23.40 134 ALA B CA 1
ATOM 2021 C C . ALA B 1 137 ? 11.884 52.593 -20.382 1.00 23.51 134 ALA B C 1
ATOM 2022 O O . ALA B 1 137 ? 11.063 53.304 -20.978 1.00 22.93 134 ALA B O 1
ATOM 2024 N N . ARG B 1 138 ? 12.084 51.314 -20.685 1.00 23.91 135 ARG B N 1
ATOM 2025 C CA . ARG B 1 138 ? 11.196 50.603 -21.608 1.00 24.06 135 ARG B CA 1
ATOM 2026 C C . ARG B 1 138 ? 11.143 49.134 -21.188 1.00 23.09 135 ARG B C 1
ATOM 2027 O O . ARG B 1 138 ? 12.014 48.663 -20.445 1.00 22.06 135 ARG B O 1
ATOM 2035 N N . PRO B 1 139 ? 10.101 48.406 -21.630 1.00 22.82 136 PRO B N 1
ATOM 2036 C CA . PRO B 1 139 ? 10.038 46.964 -21.377 1.00 21.05 136 PRO B CA 1
ATOM 2037 C C . PRO B 1 139 ? 11.245 46.266 -21.986 1.00 20.44 136 PRO B C 1
ATOM 2038 O O . PRO B 1 139 ? 11.798 46.751 -22.995 1.00 19.67 136 PRO B O 1
ATOM 2042 N N . ALA B 1 140 ? 11.628 45.148 -21.375 1.00 19.28 137 ALA B N 1
ATOM 2043 C CA . ALA B 1 140 ? 12.701 44.276 -21.872 1.00 20.79 137 ALA B CA 1
ATOM 2044 C C . ALA B 1 140 ? 12.532 43.949 -23.369 1.00 19.73 137 ALA B C 1
ATOM 2045 O O . ALA B 1 140 ? 13.479 44.073 -24.123 1.00 19.63 137 ALA B O 1
ATOM 2047 N N . SER B 1 141 ? 11.329 43.534 -23.798 1.00 20.08 138 SER B N 1
ATOM 2048 C CA . SER B 1 141 ? 11.138 43.196 -25.227 1.00 20.10 138 SER B CA 1
ATOM 2049 C C . SER B 1 141 ? 11.538 44.312 -26.167 1.00 18.32 138 SER B C 1
ATOM 2050 O O . SER B 1 141 ? 12.120 44.061 -27.224 1.00 17.37 138 SER B O 1
ATOM 2053 N N . GLU B 1 142 ? 11.210 45.551 -25.785 1.00 18.84 139 GLU B N 1
ATOM 2054 C CA . GLU B 1 142 ? 11.519 46.720 -26.611 1.00 19.58 139 GLU B CA 1
ATOM 2055 C C . GLU B 1 142 ? 13.037 47.017 -26.661 1.00 19.96 139 GLU B C 1
ATOM 2056 O O . GLU B 1 142 ? 13.615 47.259 -27.722 1.00 20.05 139 GLU B O 1
ATOM 2062 N N . LEU B 1 143 ? 13.690 47.012 -25.504 1.00 19.61 140 LEU B N 1
ATOM 2063 C CA . LEU B 1 143 ? 15.139 47.149 -25.491 1.00 19.12 140 LEU B CA 1
ATOM 2064 C C . LEU B 1 143 ? 15.881 46.065 -26.274 1.00 19.01 140 LEU B C 1
ATOM 2065 O O . LEU B 1 143 ? 16.795 46.381 -27.036 1.00 18.75 140 LEU B O 1
ATOM 2070 N N . VAL B 1 144 ? 15.512 44.799 -26.060 1.00 19.48 141 VAL B N 1
ATOM 2071 C CA . VAL B 1 144 ? 16.072 43.685 -26.835 1.00 19.47 141 VAL B CA 1
ATOM 2072 C C . VAL B 1 144 ? 15.885 43.901 -28.360 1.00 18.83 141 VAL B C 1
ATOM 2073 O O . VAL B 1 144 ? 16.840 43.753 -29.144 1.00 18.36 141 VAL B O 1
ATOM 2077 N N . GLY B 1 145 ? 14.660 44.271 -28.744 1.00 20.31 142 GLY B N 1
ATOM 2078 C CA . GLY B 1 145 ? 14.330 44.513 -30.167 1.00 20.83 142 GLY B CA 1
ATOM 2079 C C . GLY B 1 145 ? 15.203 45.598 -30.767 1.00 21.04 142 GLY B C 1
ATOM 2080 O O . GLY B 1 145 ? 15.735 45.440 -31.885 1.00 20.56 142 GLY B O 1
ATOM 2081 N N . PHE B 1 146 ? 15.357 46.689 -30.010 1.00 21.49 143 PHE B N 1
ATOM 2082 C CA . PHE B 1 146 ? 16.173 47.848 -30.405 1.00 22.15 143 PHE B CA 1
ATOM 2083 C C . PHE B 1 146 ? 17.636 47.446 -30.627 1.00 21.14 143 PHE B C 1
ATOM 2084 O O . PHE B 1 146 ? 18.243 47.755 -31.674 1.00 21.01 143 PHE B O 1
ATOM 2092 N N . VAL B 1 147 ? 18.190 46.749 -29.637 1.00 21.15 144 VAL B N 1
ATOM 2093 C CA . VAL B 1 147 ? 19.581 46.306 -29.659 1.00 21.08 144 VAL B CA 1
ATOM 2094 C C . VAL B 1 147 ? 19.836 45.347 -30.819 1.00 21.67 144 VAL B C 1
ATOM 2095 O O . VAL B 1 147 ? 20.798 45.528 -31.587 1.00 20.94 144 VAL B O 1
ATOM 2099 N N . ARG B 1 148 ? 18.974 44.343 -30.960 1.00 22.18 145 ARG B N 1
ATOM 2100 C CA . ARG B 1 148 ? 19.106 43.381 -32.072 1.00 23.03 145 ARG B CA 1
ATOM 2101 C C . ARG B 1 148 ? 19.048 44.052 -33.436 1.00 24.06 145 ARG B C 1
ATOM 2102 O O . ARG B 1 148 ? 19.829 43.689 -34.332 1.00 25.39 145 ARG B O 1
ATOM 2110 N N . GLY B 1 149 ? 18.167 45.047 -33.576 1.00 23.45 146 GLY B N 1
ATOM 2111 C CA . GLY B 1 149 ? 18.078 45.883 -34.786 1.00 24.80 146 GLY B CA 1
ATOM 2112 C C . GLY B 1 149 ? 19.354 46.630 -35.134 1.00 26.63 146 GLY B C 1
ATOM 2113 O O . GLY B 1 149 ? 19.659 46.832 -36.306 1.00 25.90 146 GLY B O 1
ATOM 2114 N N . LYS B 1 150 ? 20.109 47.045 -34.110 1.00 28.22 147 LYS B N 1
ATOM 2115 C CA . LYS B 1 150 ? 21.354 47.803 -34.291 1.00 29.75 147 LYS B CA 1
ATOM 2116 C C . LYS B 1 150 ? 22.519 46.899 -34.651 1.00 31.67 147 LYS B C 1
ATOM 2117 O O . LYS B 1 150 ? 23.542 47.368 -35.178 1.00 32.65 147 LYS B O 1
ATOM 2123 N N . LEU B 1 151 ? 22.357 45.605 -34.383 1.00 32.03 148 LEU B N 1
ATOM 2124 C CA . LEU B 1 151 ? 23.400 44.628 -34.630 1.00 34.41 148 LEU B CA 1
ATOM 2125 C C . LEU B 1 151 ? 23.257 43.956 -36.000 1.00 36.84 148 LEU B C 1
ATOM 2126 O O . LEU B 1 151 ? 24.138 43.204 -36.412 1.00 37.45 148 LEU B O 1
ATOM 2131 N N . GLY B 1 152 ? 22.155 44.226 -36.698 1.00 39.21 149 GLY B N 1
ATOM 2132 C CA . GLY B 1 152 ? 22.008 43.785 -38.095 1.00 42.52 149 GLY B CA 1
ATOM 2133 C C . GLY B 1 152 ? 21.394 44.846 -39.002 1.00 44.52 149 GLY B C 1
ATOM 2134 O O . GLY B 1 152 ? 22.005 45.287 -39.991 1.00 44.98 149 GLY B O 1
#

Nearest PDB structures (foldseek):
  2ppt-assembly1_B  TM=9.980E-01  e=3.883E-31  Rhodobacter capsulatus
  7ysi-assembly1_A  TM=9.541E-01  e=1.592E-16  Acinetobacter baumannii
  3p2a-assembly2_B  TM=9.285E-01  e=2.056E-16  Yersinia pestis CO92
  4xhm-assembly2_B  TM=9.395E-01  e=1.932E-11  Archaeoglobus fulgidus DSM 4304
  7d6l-assembly1_A  TM=7.218E-01  e=6.106E-13  Deinococcus radiodurans R1 = ATCC 13939 = DSM 20539

Foldseek 3Di:
DDDDDDFAWKFAQDQVPRDTDTGGLVCLPVQDADPPPGHGRFDLFEAAHAPVSVQSRLQIQAKEKEFAAAPVDPQRVVQRVQQRVLSNVCGSRYHYYYYHCVVPVVVCVVVVPDAPRKIWIGHNNDTQDIDHTRDGNVVVNVVNVVSVD/DAWKWAQDQVPRDTDIHGLVCLVVQDAPPPPGHGRFDLFEAAHDPSSVVSRLQIQAKEKEFEAAPVDPQRVVQVVQQRVLSNVCGSRYHYYYYHCVVVVCVCVVVVHDAPRKMFIGHNNDTQDIDHTGDGNVVVNVVVVVSVD

Radius of gyration: 23.46 Å; Cα contacts (8 Å, |Δi|>4): 610; chains: 2; bounding box: 44×68×46 Å